Protein AF-A0A0N0MZ81-F1 (afdb_monomer_lite)

Sequence (265 aa):
AGPAAPPGPVAGPVAGVGPLCGAGSTLVRFDGPLVLPKVLRSELAAQGVHADTPRSAAGGVGGPLTLAARHDTAGGLVLGLFYDRAQLADEDAAALHSQCVRLLRALPEFRQAQASAGQLLDLLARAATPRMARPVPPAPHPALTVLRPGHPHADVICLVTAPGVPAGSYDLFVRGHRGPEEIVAVHGDGAPGVLPAVLHQASGPGRRLVLCGCGPGGRAAYELAQRTPHAPGMVSAVVMTGIGDAAASASALARGVRSVLAPPP

Radius of gyration: 25.61 Å; chains: 1; bounding box: 63×61×77 Å

Foldseek 3Di:
DDDDDDDDDDDDDDDDDDDDDDDWDADEDEDDAPDDDPVVCVVCVVVVHHDWGDDPPPPPPRTFKYWYWDAGPVRDIDIDMDGDCVWFPPVLSVLVVVLVVQLVVCVVVCVVVVHDPVVSCVVCVPGDHRDTDDPPPPDDDDQKDFPFAADVQEAEEEFEDDPPAAPCLVVLLSVPDDDRYTYMYGYPPDDPPPNLVVLQVVQDPPHAYEQEYEAVRLVVSVVVVVPRPPDPRSHQYRYYHYDDHSNVSSVSRNVSVVVRPPPDD

Structure (mmCIF, N/CA/C/O backbone):
data_AF-A0A0N0MZ81-F1
#
_entry.id   AF-A0A0N0MZ81-F1
#
loop_
_atom_site.group_PDB
_atom_site.id
_atom_site.type_symbol
_atom_site.label_atom_id
_atom_site.label_alt_id
_atom_site.label_comp_id
_atom_site.label_asym_id
_atom_site.label_entity_id
_atom_site.label_seq_id
_atom_site.pdbx_PDB_ins_code
_atom_site.Cartn_x
_atom_site.Cartn_y
_atom_site.Cartn_z
_atom_site.occupancy
_atom_site.B_iso_or_equiv
_atom_site.auth_seq_id
_atom_site.auth_comp_id
_atom_site.auth_asym_id
_atom_site.auth_atom_id
_atom_site.pdbx_PDB_model_num
ATOM 1 N N . ALA A 1 1 ? 43.006 -42.877 3.239 1.00 45.47 1 ALA A N 1
ATOM 2 C CA . ALA A 1 1 ? 42.086 -42.450 2.169 1.00 45.47 1 ALA A CA 1
ATOM 3 C C . ALA A 1 1 ? 40.661 -42.586 2.691 1.00 45.47 1 ALA A C 1
ATOM 5 O O . ALA A 1 1 ? 40.176 -43.701 2.812 1.00 45.47 1 ALA A O 1
ATOM 6 N N . GLY A 1 2 ? 40.055 -41.476 3.115 1.00 38.81 2 GLY A N 1
ATOM 7 C CA . GLY A 1 2 ? 38.654 -41.400 3.542 1.00 38.81 2 GLY A CA 1
ATOM 8 C C . GLY A 1 2 ? 37.907 -40.437 2.611 1.00 38.81 2 GLY A C 1
ATOM 9 O O . GLY A 1 2 ? 38.533 -39.476 2.157 1.00 38.81 2 GLY A O 1
ATOM 10 N N . PRO A 1 3 ? 36.638 -40.700 2.255 1.00 41.88 3 PRO A N 1
ATOM 11 C CA . PRO A 1 3 ? 35.939 -39.929 1.235 1.00 41.88 3 PRO A CA 1
ATOM 12 C C . PRO A 1 3 ? 35.527 -38.550 1.766 1.00 41.88 3 PRO A C 1
ATOM 14 O O . PRO A 1 3 ? 34.976 -38.425 2.858 1.00 41.88 3 PRO A O 1
ATOM 17 N N . ALA A 1 4 ? 35.816 -37.517 0.973 1.00 39.06 4 ALA A N 1
ATOM 18 C CA . ALA A 1 4 ? 35.437 -36.136 1.235 1.00 39.06 4 ALA A CA 1
ATOM 19 C C . ALA A 1 4 ? 33.918 -35.944 1.082 1.00 39.06 4 ALA A C 1
ATOM 21 O O . ALA A 1 4 ? 33.318 -36.396 0.106 1.00 39.06 4 ALA A O 1
ATOM 22 N N . ALA A 1 5 ? 33.315 -35.267 2.058 1.00 40.94 5 ALA A N 1
ATOM 23 C CA . ALA A 1 5 ? 31.906 -34.891 2.070 1.00 40.94 5 ALA A CA 1
ATOM 24 C C . ALA A 1 5 ? 31.588 -33.823 0.997 1.00 40.94 5 ALA A C 1
ATOM 26 O O . ALA A 1 5 ? 32.446 -32.988 0.699 1.00 40.94 5 ALA A O 1
ATOM 27 N N . PRO A 1 6 ? 30.367 -33.812 0.427 1.00 40.66 6 PRO A N 1
ATOM 28 C CA . PRO A 1 6 ? 29.963 -32.807 -0.552 1.00 40.66 6 PRO A CA 1
ATOM 29 C C . PRO A 1 6 ? 29.741 -31.426 0.100 1.00 40.66 6 PRO A C 1
ATOM 31 O O . PRO A 1 6 ? 29.304 -31.354 1.252 1.00 40.66 6 PRO A O 1
ATOM 34 N N . PRO A 1 7 ? 30.007 -30.319 -0.620 1.00 39.97 7 PRO A N 1
ATOM 35 C CA . PRO A 1 7 ? 29.792 -28.971 -0.105 1.00 39.97 7 PRO A CA 1
ATOM 36 C C . PRO A 1 7 ? 28.293 -28.671 0.052 1.00 39.97 7 PRO A C 1
ATOM 38 O O . PRO A 1 7 ? 27.492 -28.930 -0.846 1.00 39.97 7 PRO A O 1
ATOM 41 N N . GLY A 1 8 ? 27.926 -28.124 1.214 1.00 35.16 8 GLY A N 1
ATOM 42 C CA . GLY A 1 8 ? 26.569 -27.674 1.527 1.00 35.16 8 GLY A CA 1
ATOM 43 C C . GLY A 1 8 ? 26.127 -26.451 0.706 1.00 35.16 8 GLY A C 1
ATOM 44 O O . GLY A 1 8 ? 26.956 -25.783 0.083 1.00 35.16 8 GLY A O 1
ATOM 45 N N . PRO A 1 9 ? 24.817 -26.146 0.691 1.00 34.09 9 PRO A N 1
ATOM 46 C CA . PRO A 1 9 ? 24.259 -25.085 -0.135 1.00 34.09 9 PRO A CA 1
ATOM 47 C C . PRO A 1 9 ? 24.741 -23.710 0.338 1.00 34.09 9 PRO A C 1
ATOM 49 O O . PRO A 1 9 ? 24.648 -23.359 1.514 1.00 34.09 9 PRO A O 1
ATOM 52 N N . VAL A 1 10 ? 25.254 -22.932 -0.613 1.00 32.91 10 VAL A N 1
ATOM 53 C CA . VAL A 1 10 ? 25.708 -21.555 -0.417 1.00 32.91 10 VAL A CA 1
ATOM 54 C C . VAL A 1 10 ? 24.493 -20.678 -0.117 1.00 32.91 10 VAL A C 1
ATOM 56 O O . VAL A 1 10 ? 23.555 -20.609 -0.912 1.00 32.91 10 VAL A O 1
ATOM 59 N N . ALA A 1 11 ? 24.505 -20.025 1.044 1.00 31.20 11 ALA A N 1
ATOM 60 C CA . ALA A 1 11 ? 23.495 -19.055 1.442 1.00 31.20 11 ALA A CA 1
ATOM 61 C C . ALA A 1 11 ? 23.419 -17.916 0.410 1.00 31.20 11 ALA A C 1
ATOM 63 O O . ALA A 1 11 ? 24.415 -17.248 0.129 1.00 31.20 11 ALA A O 1
ATOM 64 N N . GLY A 1 12 ? 22.234 -17.717 -0.174 1.00 28.73 12 GLY A N 1
ATOM 65 C CA . GLY A 1 12 ? 21.960 -16.602 -1.078 1.00 28.73 12 GLY A CA 1
ATOM 66 C C . GLY A 1 12 ? 22.055 -15.250 -0.357 1.00 28.73 12 GLY A C 1
ATOM 67 O O . GLY A 1 12 ? 21.865 -15.188 0.861 1.00 28.73 12 GLY A O 1
ATOM 68 N N . PRO A 1 13 ? 22.354 -14.157 -1.080 1.00 29.95 13 PRO A N 1
ATOM 69 C CA . PRO A 1 13 ? 22.568 -12.858 -0.465 1.00 29.95 13 PRO A CA 1
ATOM 70 C C . PRO A 1 13 ? 21.272 -12.328 0.157 1.00 29.95 13 PRO A C 1
ATOM 72 O O . PRO A 1 13 ? 20.219 -12.266 -0.478 1.00 29.95 13 PRO A O 1
ATOM 75 N N . VAL A 1 14 ? 21.387 -11.934 1.422 1.00 28.12 14 VAL A N 1
ATOM 76 C CA . VAL A 1 14 ? 20.359 -11.256 2.209 1.00 28.12 14 VAL A CA 1
ATOM 77 C C . VAL A 1 14 ? 20.147 -9.861 1.616 1.00 28.12 14 VAL A C 1
ATOM 79 O O . VAL A 1 14 ? 21.062 -9.038 1.603 1.00 28.12 14 VAL A O 1
ATOM 82 N N . ALA A 1 15 ? 18.948 -9.598 1.098 1.00 30.53 15 ALA A N 1
ATOM 83 C CA . ALA A 1 15 ? 18.576 -8.294 0.564 1.00 30.53 15 ALA A CA 1
ATOM 84 C C . ALA A 1 15 ? 18.419 -7.280 1.710 1.00 30.53 15 ALA A C 1
ATOM 86 O O . ALA A 1 15 ? 17.426 -7.285 2.436 1.00 30.53 15 ALA A O 1
ATOM 87 N N . GLY A 1 16 ? 19.414 -6.409 1.880 1.00 23.89 16 GLY A N 1
ATOM 88 C CA . GLY A 1 16 ? 19.308 -5.231 2.735 1.00 23.89 16 GLY A CA 1
ATOM 89 C C . GLY A 1 16 ? 18.423 -4.178 2.071 1.00 23.89 16 GLY A C 1
ATOM 90 O O . GLY A 1 16 ? 18.789 -3.623 1.038 1.00 23.89 16 GLY A O 1
ATOM 91 N N . VAL A 1 17 ? 17.262 -3.897 2.661 1.00 33.47 17 VAL A N 1
ATOM 92 C CA . VAL A 1 17 ? 16.385 -2.793 2.249 1.00 33.47 17 VAL A CA 1
ATOM 93 C C . VAL A 1 17 ? 16.682 -1.596 3.148 1.00 33.47 17 VAL A C 1
ATOM 95 O O . VAL A 1 17 ? 16.276 -1.560 4.308 1.00 33.47 17 VAL A O 1
ATOM 98 N N . GLY A 1 18 ? 17.427 -0.625 2.620 1.00 26.00 18 GLY A N 1
ATOM 99 C CA . GLY A 1 18 ? 17.538 0.708 3.212 1.00 26.00 18 GLY A CA 1
ATOM 100 C C . GLY A 1 18 ? 16.292 1.550 2.898 1.00 26.00 18 GLY A C 1
ATOM 101 O O . GLY A 1 18 ? 15.629 1.304 1.887 1.00 26.00 18 GLY A O 1
ATOM 102 N N . PRO A 1 19 ? 15.938 2.535 3.741 1.00 29.22 19 PRO A N 1
ATOM 103 C CA . PRO A 1 19 ? 14.740 3.338 3.543 1.00 29.22 19 PRO A CA 1
ATOM 104 C C . PRO A 1 19 ? 14.938 4.299 2.366 1.00 29.22 19 PRO A C 1
ATOM 106 O O . PRO A 1 19 ? 15.758 5.212 2.434 1.00 29.22 19 PRO A O 1
ATOM 109 N N . LEU A 1 20 ? 14.165 4.115 1.295 1.00 34.72 20 LEU A N 1
ATOM 110 C CA . LEU A 1 20 ? 14.031 5.109 0.234 1.00 34.72 20 LEU A CA 1
ATOM 111 C C . LEU A 1 20 ? 12.761 5.922 0.488 1.00 34.72 20 LEU A C 1
ATOM 113 O O . LEU A 1 20 ? 11.649 5.395 0.501 1.00 34.72 20 LEU A O 1
ATOM 117 N N . CYS A 1 21 ? 12.963 7.214 0.744 1.00 30.77 21 CYS A N 1
ATOM 118 C CA . CYS A 1 21 ? 11.926 8.236 0.777 1.00 30.77 21 CYS A CA 1
ATOM 119 C C . CYS A 1 21 ? 11.083 8.195 -0.507 1.00 30.77 21 CYS A C 1
ATOM 121 O O . CYS A 1 21 ? 11.602 7.876 -1.573 1.00 30.77 21 CYS A O 1
ATOM 123 N N . GLY A 1 22 ? 9.792 8.525 -0.374 1.00 41.00 22 GLY A N 1
ATOM 124 C CA . GLY A 1 22 ? 8.746 8.371 -1.389 1.00 41.00 22 GLY A CA 1
ATOM 125 C C . GLY A 1 22 ? 9.201 8.590 -2.834 1.00 41.00 22 GLY A C 1
ATOM 126 O O . GLY A 1 22 ? 9.345 9.718 -3.292 1.00 41.00 22 GLY A O 1
ATOM 127 N N . ALA A 1 23 ? 9.370 7.484 -3.547 1.00 41.44 23 ALA A N 1
ATOM 128 C CA . ALA A 1 23 ? 9.557 7.414 -4.985 1.00 41.44 23 ALA A CA 1
ATOM 129 C C . ALA A 1 23 ? 8.730 6.223 -5.481 1.00 41.44 23 ALA A C 1
ATOM 131 O O . ALA A 1 23 ? 8.655 5.203 -4.791 1.00 41.44 23 ALA A O 1
ATOM 132 N N . GLY A 1 24 ? 8.059 6.382 -6.626 1.00 47.00 24 GLY A N 1
ATOM 133 C CA . GLY A 1 24 ? 7.147 5.386 -7.190 1.00 47.00 24 GLY A CA 1
ATOM 134 C C . GLY A 1 24 ? 7.733 3.977 -7.129 1.00 47.00 24 GLY A C 1
ATOM 135 O O . GLY A 1 24 ? 8.870 3.742 -7.539 1.00 47.00 24 GLY A O 1
ATOM 136 N N . SER A 1 25 ? 6.963 3.038 -6.582 1.00 47.38 25 SER A N 1
ATOM 137 C CA . SER A 1 25 ? 7.365 1.637 -6.525 1.00 47.38 25 SER A CA 1
ATOM 138 C C . SER A 1 25 ? 7.595 1.135 -7.949 1.00 47.38 25 SER A C 1
ATOM 140 O O . SER A 1 25 ? 6.649 1.016 -8.726 1.00 47.38 25 SER A O 1
ATOM 142 N N . THR A 1 26 ? 8.852 0.876 -8.303 1.00 49.53 26 THR A N 1
ATOM 143 C CA . THR A 1 26 ? 9.214 0.297 -9.599 1.00 49.53 26 THR A CA 1
ATOM 144 C C . THR A 1 26 ? 9.255 -1.216 -9.443 1.00 49.53 26 THR A C 1
ATOM 146 O O . THR A 1 26 ? 10.024 -1.731 -8.632 1.00 49.53 26 THR A O 1
ATOM 149 N N . LEU A 1 27 ? 8.423 -1.931 -10.200 1.00 51.94 27 LEU A N 1
ATOM 150 C CA . LEU A 1 27 ? 8.404 -3.390 -10.206 1.00 51.94 27 LEU A CA 1
ATOM 151 C C . LEU A 1 27 ? 9.052 -3.911 -11.491 1.00 51.94 27 LEU A C 1
ATOM 153 O O . LEU A 1 27 ? 8.641 -3.567 -12.598 1.00 51.94 27 LEU A O 1
ATOM 157 N N . VAL A 1 28 ? 10.064 -4.764 -11.332 1.00 54.84 28 VAL A N 1
ATOM 158 C CA . VAL A 1 28 ? 10.716 -5.475 -12.436 1.00 54.84 28 VAL A CA 1
ATOM 159 C C . VAL A 1 28 ? 10.246 -6.925 -12.396 1.00 54.84 28 VAL A C 1
ATOM 161 O O . VAL A 1 28 ? 10.514 -7.635 -11.427 1.00 54.84 28 VAL A O 1
ATOM 164 N N . ARG A 1 29 ? 9.518 -7.359 -13.432 1.00 54.12 29 ARG A N 1
ATOM 165 C CA . ARG A 1 29 ? 8.980 -8.723 -13.538 1.00 54.12 29 ARG A CA 1
ATOM 166 C C . ARG A 1 29 ? 9.702 -9.502 -14.629 1.00 54.12 29 ARG A C 1
ATOM 168 O O . ARG A 1 29 ? 9.779 -9.051 -15.769 1.00 54.12 29 ARG A O 1
ATOM 175 N N . PHE A 1 30 ? 10.161 -10.700 -14.286 1.00 53.91 30 PHE A N 1
ATOM 176 C CA . PHE A 1 30 ? 10.664 -11.679 -15.244 1.00 53.91 30 PHE A CA 1
ATOM 177 C C . PHE A 1 30 ? 9.558 -12.696 -15.523 1.00 53.91 30 PHE A C 1
ATOM 179 O O . PHE A 1 30 ? 9.237 -13.517 -14.667 1.00 53.91 30 PHE A O 1
ATOM 186 N N . ASP A 1 31 ? 8.945 -12.609 -16.701 1.00 53.12 31 ASP A N 1
ATOM 187 C CA . ASP A 1 31 ? 7.894 -13.541 -17.108 1.00 53.12 31 ASP A CA 1
ATOM 188 C C . ASP A 1 31 ? 8.474 -14.819 -17.718 1.00 53.12 31 ASP A C 1
ATOM 190 O O . ASP A 1 31 ? 9.320 -14.775 -18.613 1.00 53.12 31 ASP A O 1
ATOM 194 N N . GLY A 1 32 ? 7.969 -15.967 -17.259 1.00 47.31 32 GLY 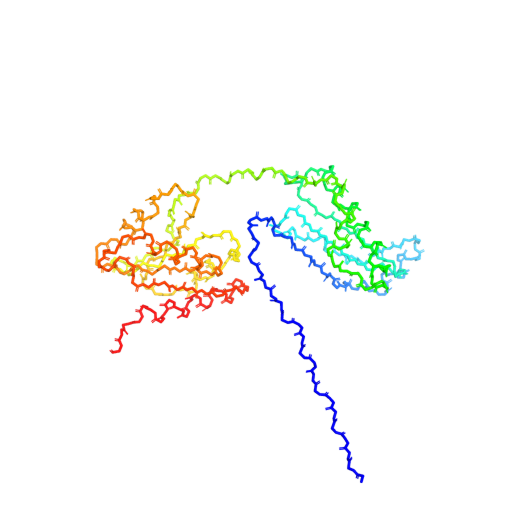A N 1
ATOM 195 C CA . GLY A 1 32 ? 8.215 -17.265 -17.885 1.00 47.31 32 GLY A CA 1
ATOM 196 C C . GLY A 1 32 ? 7.383 -17.452 -19.166 1.00 47.31 32 GLY A C 1
ATOM 197 O O . GLY A 1 32 ? 6.294 -16.885 -19.287 1.00 47.31 32 GLY A O 1
ATOM 198 N N . PRO A 1 33 ? 7.859 -18.234 -20.152 1.00 52.66 33 PRO A N 1
ATOM 199 C CA . PRO A 1 33 ? 7.156 -18.413 -21.420 1.00 52.66 33 PRO A CA 1
ATOM 200 C C . PRO A 1 33 ? 5.897 -19.291 -21.277 1.00 52.66 33 PRO A C 1
ATOM 202 O O . PRO A 1 33 ? 5.974 -20.425 -20.812 1.00 52.66 33 PRO A O 1
ATOM 205 N N . LEU A 1 34 ? 4.749 -18.816 -21.774 1.00 55.31 34 LEU A N 1
ATOM 206 C CA . LEU A 1 34 ? 3.535 -19.624 -21.980 1.00 55.31 34 LEU A CA 1
ATOM 207 C C . LEU A 1 34 ? 3.633 -20.414 -23.291 1.00 55.31 34 LEU A C 1
ATOM 209 O O . LEU A 1 34 ? 3.084 -20.001 -24.299 1.00 55.31 34 LEU A O 1
ATOM 213 N N . VAL A 1 35 ? 4.380 -21.515 -23.322 1.00 59.06 35 VAL A N 1
ATOM 214 C CA . VAL A 1 35 ? 4.757 -22.204 -24.573 1.00 59.06 35 VAL A CA 1
ATOM 215 C C . VAL A 1 35 ? 3.555 -22.512 -25.487 1.00 59.06 35 VAL A C 1
ATOM 217 O O . VAL A 1 35 ? 2.703 -23.333 -25.157 1.00 59.06 35 VAL A O 1
ATOM 220 N N . LEU A 1 36 ? 3.532 -21.901 -26.681 1.00 63.81 36 LEU A N 1
ATOM 221 C CA . LEU A 1 36 ? 2.555 -22.219 -27.727 1.00 63.81 36 LEU A CA 1
ATOM 222 C C . LEU A 1 36 ? 2.738 -23.683 -28.195 1.00 63.81 36 LEU A C 1
ATOM 224 O O . LEU A 1 36 ? 3.888 -24.064 -28.479 1.00 63.81 36 LEU A O 1
ATOM 228 N N . PRO A 1 37 ? 1.663 -24.493 -28.314 1.00 76.69 37 PRO A N 1
ATOM 229 C CA . PRO A 1 37 ? 1.748 -25.873 -28.793 1.00 76.69 37 PRO A CA 1
ATOM 230 C C . PRO A 1 37 ? 2.455 -25.979 -30.152 1.00 76.69 37 PRO A C 1
ATOM 232 O O . PRO A 1 37 ? 2.246 -25.153 -31.041 1.00 76.69 37 PRO A O 1
ATOM 235 N N . LYS A 1 38 ? 3.293 -27.011 -30.331 1.00 74.12 38 LYS A N 1
ATOM 236 C CA . LYS A 1 38 ? 4.128 -27.188 -31.539 1.00 74.12 38 LYS A CA 1
ATOM 237 C C . LYS A 1 38 ? 3.316 -27.212 -32.839 1.00 74.12 38 LYS A C 1
ATOM 239 O O . LYS A 1 38 ? 3.772 -26.639 -33.819 1.00 74.12 38 LYS A O 1
ATOM 244 N N . VAL A 1 39 ? 2.127 -27.814 -32.806 1.00 78.06 39 VAL A N 1
ATOM 245 C CA . VAL A 1 39 ? 1.218 -27.952 -33.958 1.00 78.06 39 VAL A CA 1
ATOM 246 C C . VAL A 1 39 ? 0.772 -26.583 -34.490 1.00 78.06 39 VAL A C 1
ATOM 248 O O . VAL A 1 39 ? 0.958 -26.286 -35.666 1.00 78.06 39 VAL A O 1
ATOM 251 N N . LEU A 1 40 ? 0.321 -25.695 -33.600 1.00 73.44 40 LEU A N 1
ATOM 252 C CA . LEU A 1 40 ? -0.052 -24.317 -33.943 1.00 73.44 40 LEU A CA 1
ATOM 253 C C . LEU A 1 40 ? 1.134 -23.513 -34.498 1.00 73.44 40 LEU A C 1
ATOM 255 O O . LEU A 1 40 ? 0.981 -22.724 -35.427 1.00 73.44 40 LEU A O 1
ATOM 259 N N . ARG A 1 41 ? 2.342 -23.726 -33.957 1.00 72.56 41 ARG A N 1
ATOM 260 C CA . ARG A 1 41 ? 3.558 -23.059 -34.449 1.00 72.56 41 ARG A CA 1
ATOM 261 C C . ARG A 1 41 ? 3.930 -23.517 -35.868 1.00 72.56 41 ARG A C 1
ATOM 263 O O . ARG A 1 41 ? 4.347 -22.685 -36.668 1.00 72.56 41 ARG A O 1
ATOM 270 N N . SER A 1 42 ? 3.777 -24.805 -36.187 1.00 75.75 42 SER A N 1
ATOM 271 C CA . SER A 1 42 ? 4.021 -25.322 -37.543 1.00 75.75 42 SER A CA 1
ATOM 272 C C . SER A 1 42 ? 2.989 -24.843 -38.564 1.00 75.75 42 SER A C 1
ATOM 274 O O . SER A 1 42 ? 3.366 -24.528 -39.688 1.00 75.75 42 SER A O 1
ATOM 276 N N . GLU A 1 43 ? 1.716 -24.737 -38.182 1.00 79.88 43 GLU A N 1
ATOM 277 C CA . GLU A 1 43 ? 0.656 -24.242 -39.071 1.00 79.88 43 GLU A CA 1
ATOM 278 C C . GLU A 1 43 ? 0.850 -22.763 -39.422 1.00 79.88 43 GLU A C 1
ATOM 280 O O . GLU A 1 43 ? 0.756 -22.387 -40.589 1.00 79.88 43 GLU A O 1
ATOM 285 N N . LEU A 1 44 ? 1.204 -21.929 -38.439 1.00 77.50 44 LEU A N 1
ATOM 286 C CA . LEU A 1 44 ? 1.505 -20.513 -38.669 1.00 77.50 44 LEU A CA 1
ATOM 287 C C . LEU A 1 44 ? 2.752 -20.331 -39.546 1.00 77.50 44 LEU A C 1
ATOM 289 O O . LEU A 1 44 ? 2.730 -19.542 -40.490 1.00 77.50 44 LEU A O 1
ATOM 293 N N . ALA A 1 45 ? 3.805 -21.120 -39.310 1.00 78.69 45 ALA A N 1
ATOM 294 C CA . ALA A 1 45 ? 5.010 -21.095 -40.138 1.00 78.69 45 ALA A CA 1
ATOM 295 C C . ALA A 1 45 ? 4.736 -21.518 -41.594 1.00 78.69 45 ALA A C 1
ATOM 297 O O . ALA A 1 45 ? 5.299 -20.927 -42.513 1.00 78.69 45 ALA A O 1
ATOM 298 N N . ALA A 1 46 ? 3.839 -22.485 -41.819 1.00 82.75 46 ALA A N 1
ATOM 299 C CA . ALA A 1 46 ? 3.422 -22.896 -43.162 1.00 82.75 46 ALA A CA 1
ATOM 300 C C . ALA A 1 46 ? 2.688 -21.780 -43.929 1.00 82.75 46 ALA A C 1
ATOM 302 O O . ALA A 1 46 ? 2.681 -21.779 -45.156 1.00 82.75 46 ALA A O 1
ATOM 303 N N . GLN A 1 47 ? 2.114 -20.811 -43.212 1.00 81.50 47 GLN A N 1
ATOM 304 C CA . GLN A 1 47 ? 1.492 -19.608 -43.772 1.00 81.50 47 GLN A CA 1
ATOM 305 C C . GLN A 1 47 ? 2.460 -18.411 -43.851 1.00 81.50 47 GLN A C 1
ATOM 307 O O . GLN A 1 47 ? 2.038 -17.293 -44.131 1.00 81.50 47 GLN A O 1
ATOM 312 N N . GLY A 1 48 ? 3.754 -18.611 -43.566 1.00 70.50 48 GLY A N 1
ATOM 313 C CA . GLY A 1 48 ? 4.743 -17.530 -43.498 1.00 70.50 48 GLY A CA 1
ATOM 314 C C . GLY A 1 48 ? 4.552 -16.587 -42.303 1.00 70.50 48 GLY A C 1
ATOM 315 O O . GLY A 1 48 ? 5.154 -15.515 -42.257 1.00 70.50 48 GLY A O 1
ATOM 316 N N . VAL A 1 49 ? 3.722 -16.965 -41.327 1.00 71.50 49 VAL A N 1
ATOM 317 C CA . VAL A 1 49 ? 3.423 -16.163 -40.141 1.00 71.50 49 VAL A CA 1
ATOM 318 C C . VAL A 1 49 ? 4.273 -16.655 -38.975 1.00 71.50 49 VAL A C 1
ATOM 320 O O . VAL A 1 49 ? 4.070 -17.737 -38.428 1.00 71.50 49 VAL A O 1
ATOM 323 N N . HIS A 1 50 ? 5.216 -15.827 -38.536 1.00 65.19 50 HIS A N 1
ATOM 324 C CA . HIS A 1 50 ? 5.962 -16.073 -37.307 1.00 65.19 50 HIS A CA 1
ATOM 325 C C . HIS A 1 50 ? 5.252 -15.406 -36.129 1.00 65.19 50 HIS A C 1
ATOM 327 O O . HIS A 1 50 ? 5.426 -14.217 -35.874 1.00 65.19 50 HIS A O 1
ATOM 333 N N . ALA A 1 51 ? 4.438 -16.179 -35.409 1.00 60.50 51 ALA A N 1
ATOM 334 C CA . ALA A 1 51 ? 3.835 -15.720 -34.165 1.00 60.50 51 ALA A CA 1
ATOM 335 C C . ALA A 1 51 ? 4.748 -16.045 -32.983 1.00 60.50 51 ALA A C 1
ATOM 337 O O . ALA A 1 51 ? 5.053 -17.208 -32.692 1.00 60.50 51 ALA A O 1
ATOM 338 N N . ASP A 1 52 ? 5.164 -14.995 -32.287 1.00 58.22 52 ASP A N 1
ATOM 339 C CA . ASP A 1 52 ? 5.831 -15.123 -31.005 1.00 58.22 52 ASP A CA 1
ATOM 340 C C . ASP A 1 52 ? 4.823 -15.643 -29.961 1.00 58.22 52 ASP A C 1
ATOM 342 O O . ASP A 1 52 ? 3.612 -15.452 -30.086 1.00 58.22 52 ASP A O 1
ATOM 346 N N . THR A 1 53 ? 5.309 -16.343 -28.939 1.00 59.22 53 THR A N 1
ATOM 347 C CA . THR A 1 53 ? 4.454 -16.956 -27.912 1.00 59.22 53 THR A CA 1
ATOM 348 C C . THR A 1 53 ? 3.463 -15.930 -27.315 1.00 59.22 53 THR A C 1
ATOM 350 O O . THR A 1 53 ? 3.927 -14.867 -26.890 1.00 59.22 53 THR A O 1
ATOM 353 N N . PRO A 1 54 ? 2.139 -16.206 -27.250 1.00 53.16 54 PRO A N 1
ATOM 354 C CA . PRO A 1 54 ? 1.152 -15.284 -26.696 1.00 53.16 54 PRO A CA 1
ATOM 355 C C . PRO A 1 54 ? 1.432 -15.047 -25.215 1.00 53.16 54 PRO A C 1
ATOM 357 O O . PRO A 1 54 ? 1.781 -15.962 -24.468 1.00 53.16 54 PRO A O 1
ATOM 360 N N . ARG A 1 55 ? 1.324 -13.788 -24.795 1.00 54.41 55 ARG A N 1
ATOM 361 C CA . ARG A 1 55 ? 1.698 -13.349 -23.449 1.00 54.41 55 ARG A CA 1
ATOM 362 C C . ARG A 1 55 ? 0.630 -12.414 -22.909 1.00 54.41 55 ARG A C 1
ATOM 364 O O . ARG A 1 55 ? 0.092 -11.599 -23.658 1.00 54.41 55 ARG A O 1
ATOM 371 N N . SER A 1 56 ? 0.374 -12.490 -21.604 1.00 51.25 56 SER A N 1
ATOM 372 C CA . SER A 1 56 ? -0.340 -11.414 -20.922 1.00 51.25 56 SER A CA 1
ATOM 373 C C . SER A 1 56 ? 0.455 -10.129 -21.121 1.00 51.25 56 SER A C 1
ATOM 375 O O . SER A 1 56 ? 1.611 -10.055 -20.698 1.00 51.25 56 SER A O 1
ATOM 377 N N . ALA A 1 57 ? -0.158 -9.113 -21.736 1.00 53.09 57 ALA A N 1
ATOM 378 C CA . ALA A 1 57 ? 0.260 -7.740 -21.488 1.00 53.09 57 ALA A CA 1
ATOM 379 C C . ALA A 1 57 ? 0.303 -7.600 -19.968 1.00 53.09 57 ALA A C 1
ATOM 381 O O . ALA A 1 57 ? -0.660 -8.012 -19.318 1.00 53.09 57 ALA A O 1
ATOM 382 N N . ALA A 1 58 ? 1.436 -7.178 -19.404 1.00 50.31 58 ALA A N 1
ATOM 383 C CA . ALA A 1 58 ? 1.585 -7.035 -17.963 1.00 50.31 58 ALA A CA 1
ATOM 384 C C . ALA A 1 58 ? 0.355 -6.282 -17.437 1.00 50.31 58 ALA A C 1
ATOM 386 O O . ALA A 1 58 ? 0.185 -5.098 -17.719 1.00 50.31 58 ALA A O 1
ATOM 387 N N . GLY A 1 59 ? -0.562 -7.008 -16.789 1.00 46.06 59 GLY A N 1
ATOM 388 C CA . GLY A 1 59 ? -1.772 -6.417 -16.240 1.00 46.06 59 GLY A CA 1
ATOM 389 C C . GLY A 1 59 ? -1.307 -5.369 -15.249 1.00 46.06 59 GLY A C 1
ATOM 390 O O . GLY A 1 59 ? -0.495 -5.712 -14.392 1.00 46.06 59 GLY A O 1
ATOM 391 N N . GLY A 1 60 ? -1.737 -4.120 -15.457 1.00 52.22 60 GLY A N 1
ATOM 392 C CA . GLY A 1 60 ? -1.197 -2.914 -14.828 1.00 52.22 60 GLY A CA 1
ATOM 393 C C . GLY A 1 60 ? -0.705 -3.165 -13.411 1.00 52.22 60 GLY A C 1
ATOM 394 O O . GLY A 1 60 ? -1.496 -3.308 -12.480 1.00 52.22 60 GLY A O 1
ATOM 395 N N . VAL A 1 61 ? 0.615 -3.270 -13.256 1.00 46.56 61 VAL A N 1
ATOM 396 C CA . VAL A 1 61 ? 1.217 -3.615 -11.973 1.00 46.56 61 VAL A CA 1
ATOM 397 C C . VAL A 1 61 ? 1.364 -2.341 -11.158 1.00 46.56 61 VAL A C 1
ATOM 399 O O . VAL A 1 61 ? 2.471 -1.848 -11.025 1.00 46.56 61 VAL A O 1
ATOM 402 N N . GLY A 1 62 ? 0.243 -1.788 -10.679 1.00 53.53 62 GLY A N 1
ATOM 403 C CA . GLY A 1 62 ? 0.104 -0.797 -9.592 1.00 53.53 62 GLY A CA 1
ATOM 404 C C . GLY A 1 62 ? 0.976 0.471 -9.591 1.00 53.53 62 GLY A C 1
ATOM 405 O O . GLY A 1 62 ? 0.843 1.280 -8.679 1.00 53.53 62 GLY A O 1
ATOM 406 N N . GLY A 1 63 ? 1.865 0.652 -10.561 1.00 59.72 63 GLY A N 1
ATOM 407 C CA . GLY A 1 63 ? 2.902 1.666 -10.604 1.00 59.72 63 GLY A CA 1
ATOM 408 C C . GLY A 1 63 ? 3.011 2.287 -11.996 1.00 59.72 63 GLY A C 1
ATOM 409 O O . GLY A 1 63 ? 2.512 1.730 -12.975 1.00 59.72 63 GLY A O 1
ATOM 410 N N . PRO A 1 64 ? 3.663 3.453 -12.092 1.00 64.44 64 PRO A N 1
ATOM 411 C CA . PRO A 1 64 ? 3.619 4.303 -13.281 1.00 64.44 64 PRO A CA 1
ATOM 412 C C . PRO A 1 64 ? 4.347 3.719 -14.492 1.00 64.44 64 PRO A C 1
ATOM 414 O O . PRO A 1 64 ? 4.105 4.143 -15.621 1.00 64.44 64 PRO A O 1
ATOM 417 N N . LEU A 1 65 ? 5.246 2.758 -14.261 1.00 72.62 65 LEU A N 1
ATOM 418 C CA . LEU A 1 65 ? 6.073 2.140 -15.284 1.00 72.62 65 LEU A CA 1
ATOM 419 C C . LEU A 1 65 ? 6.393 0.688 -14.923 1.00 72.62 65 LEU A C 1
ATOM 421 O O . LEU A 1 65 ? 6.694 0.361 -13.777 1.00 72.62 65 LEU A O 1
ATOM 425 N N . THR A 1 66 ? 6.359 -0.181 -15.927 1.00 73.75 66 THR A N 1
ATOM 426 C CA . THR A 1 66 ? 6.760 -1.587 -15.864 1.00 73.75 66 THR A CA 1
ATOM 427 C C . THR A 1 66 ? 7.753 -1.873 -16.986 1.00 73.75 66 THR A C 1
ATOM 429 O O . THR A 1 66 ? 7.451 -1.670 -18.163 1.00 73.75 66 THR A O 1
ATOM 432 N N . LEU A 1 67 ? 8.932 -2.378 -16.620 1.00 73.88 67 LEU A N 1
ATOM 433 C CA . LEU A 1 67 ? 9.941 -2.876 -17.555 1.00 73.88 67 LEU A CA 1
ATOM 434 C C . LEU A 1 67 ? 9.879 -4.402 -17.614 1.00 73.88 67 LEU A C 1
ATOM 436 O O . LEU A 1 67 ? 9.986 -5.077 -16.590 1.00 73.88 67 LEU A O 1
ATOM 440 N N . ALA A 1 68 ? 9.739 -4.932 -18.824 1.00 73.88 68 ALA A N 1
ATOM 441 C CA . ALA A 1 68 ? 9.773 -6.357 -19.110 1.00 73.88 68 ALA A CA 1
ATOM 442 C C . ALA A 1 68 ? 10.973 -6.662 -20.011 1.00 73.88 68 ALA A C 1
ATOM 444 O O . ALA A 1 68 ? 11.060 -6.162 -21.130 1.00 73.88 68 ALA A O 1
ATOM 445 N N . ALA A 1 69 ? 11.887 -7.501 -19.534 1.00 73.62 69 ALA A N 1
ATOM 446 C CA . ALA A 1 69 ? 13.023 -7.992 -20.306 1.00 73.62 69 ALA A CA 1
ATOM 447 C C . ALA A 1 69 ? 12.807 -9.472 -20.639 1.00 73.62 69 ALA A C 1
ATOM 449 O O . ALA A 1 69 ? 12.425 -10.254 -19.767 1.00 73.62 69 ALA A O 1
ATOM 450 N N . ARG A 1 70 ? 13.041 -9.869 -21.891 1.00 71.38 70 ARG A N 1
ATOM 451 C CA . ARG A 1 70 ? 12.883 -11.261 -22.338 1.00 71.38 70 ARG A CA 1
ATOM 452 C C . ARG A 1 70 ? 13.851 -11.606 -23.453 1.00 71.38 70 ARG A C 1
ATOM 454 O O . ARG A 1 70 ? 14.258 -10.718 -24.184 1.00 71.38 70 ARG A O 1
ATOM 461 N N . HIS A 1 71 ? 14.134 -12.888 -23.639 1.00 73.31 71 HIS A N 1
ATOM 462 C CA . HIS A 1 71 ? 14.794 -13.353 -24.856 1.00 73.31 71 HIS A CA 1
ATOM 463 C C . HIS A 1 71 ? 13.744 -13.722 -25.912 1.00 73.31 71 HIS A C 1
ATOM 465 O O . HIS A 1 71 ? 12.706 -14.307 -25.581 1.00 73.31 71 HIS A O 1
ATOM 471 N N . ASP A 1 72 ? 13.979 -13.340 -27.162 1.00 76.25 72 ASP A N 1
ATOM 472 C CA . ASP A 1 72 ? 13.207 -13.809 -28.308 1.00 76.25 72 ASP A CA 1
ATOM 473 C C . ASP A 1 72 ? 13.633 -15.227 -28.729 1.00 76.25 72 ASP A C 1
ATOM 475 O O . ASP A 1 72 ? 14.526 -15.846 -28.146 1.00 76.25 72 ASP A O 1
ATOM 479 N N . THR A 1 73 ? 12.961 -15.765 -29.747 1.00 70.50 73 THR A N 1
ATOM 480 C CA . THR A 1 73 ? 13.263 -17.105 -30.279 1.00 70.50 73 THR A CA 1
ATOM 481 C C . THR A 1 73 ? 14.642 -17.229 -30.939 1.00 70.50 73 THR A C 1
ATOM 483 O O . THR A 1 73 ? 15.123 -18.349 -31.090 1.00 70.50 73 THR A O 1
ATOM 486 N N . ALA A 1 74 ? 15.292 -16.114 -31.285 1.00 77.25 74 ALA A N 1
ATOM 487 C CA . ALA A 1 74 ? 16.657 -16.066 -31.806 1.00 77.25 74 ALA A CA 1
ATOM 488 C C . ALA A 1 74 ? 17.710 -15.864 -30.695 1.00 77.25 74 ALA A C 1
ATOM 490 O O . ALA A 1 74 ? 18.905 -15.816 -30.981 1.00 77.25 74 ALA A O 1
ATOM 491 N N . GLY A 1 75 ? 17.288 -15.761 -29.429 1.00 72.88 75 GLY A N 1
ATOM 492 C CA . GLY A 1 75 ? 18.169 -15.517 -28.287 1.00 72.88 75 GLY A CA 1
ATOM 493 C C . GLY A 1 75 ? 18.539 -14.045 -28.080 1.00 72.88 75 GLY A C 1
ATOM 494 O O . GLY A 1 75 ? 19.375 -13.749 -27.228 1.00 72.88 75 GLY A O 1
ATOM 495 N N . GLY A 1 76 ? 17.926 -13.114 -28.813 1.00 78.12 76 GLY A N 1
ATOM 496 C CA . GLY A 1 76 ? 18.091 -11.675 -28.617 1.00 78.12 76 GLY A CA 1
ATOM 497 C C . GLY A 1 76 ? 17.301 -11.170 -27.410 1.00 78.12 76 GLY A C 1
ATOM 498 O O . GLY A 1 76 ? 16.177 -11.606 -27.173 1.00 78.12 76 GLY A O 1
ATOM 499 N N . LEU A 1 77 ? 17.862 -10.237 -26.632 1.00 76.25 77 LEU A N 1
ATOM 500 C CA . LEU A 1 77 ? 17.145 -9.601 -25.522 1.00 76.25 77 LEU A CA 1
ATOM 501 C C . LEU A 1 77 ? 16.200 -8.508 -26.052 1.00 76.25 77 LEU A C 1
ATOM 503 O O . LEU A 1 77 ? 16.640 -7.474 -26.550 1.00 76.25 77 LEU A O 1
ATOM 507 N N . VAL A 1 78 ? 14.898 -8.713 -25.883 1.00 78.44 78 VAL A N 1
ATOM 508 C CA . VAL A 1 78 ? 13.832 -7.747 -26.149 1.00 78.44 78 VAL A CA 1
ATOM 509 C C . VAL A 1 78 ? 13.404 -7.085 -24.841 1.00 78.44 78 VAL A C 1
ATOM 511 O O . VAL A 1 78 ? 13.064 -7.759 -23.866 1.00 78.44 78 VAL A O 1
ATOM 514 N N . LEU A 1 79 ? 13.374 -5.754 -24.844 1.00 75.00 79 LEU A N 1
ATOM 515 C CA . LEU A 1 79 ? 12.884 -4.929 -23.742 1.00 75.00 79 LEU A CA 1
ATOM 516 C C . LEU A 1 79 ? 11.563 -4.276 -24.140 1.00 75.00 79 LEU A C 1
ATOM 518 O O . LEU A 1 79 ? 11.462 -3.652 -25.192 1.00 75.00 79 LEU A O 1
ATOM 522 N N . GLY A 1 80 ? 10.552 -4.437 -23.294 1.00 77.69 80 GLY A N 1
ATOM 523 C CA . GLY A 1 80 ? 9.280 -3.736 -23.382 1.00 77.69 80 GLY A CA 1
ATOM 524 C C . GLY A 1 80 ? 9.117 -2.812 -22.185 1.00 77.69 80 GLY A C 1
ATOM 525 O O . GLY A 1 80 ? 9.375 -3.214 -21.051 1.00 77.69 80 GLY A O 1
ATOM 526 N N . LEU A 1 81 ? 8.674 -1.588 -22.441 1.00 78.69 81 LEU A N 1
ATOM 527 C CA . LEU A 1 81 ? 8.351 -0.606 -21.417 1.00 78.69 81 LEU A CA 1
ATOM 528 C C . LEU A 1 81 ? 6.863 -0.275 -21.531 1.00 78.69 81 LEU A C 1
ATOM 530 O O . LEU A 1 81 ? 6.392 0.157 -22.580 1.00 78.69 81 LEU A O 1
ATOM 534 N N . PHE A 1 82 ? 6.128 -0.525 -20.454 1.00 79.19 82 PHE A N 1
ATOM 535 C CA . PHE A 1 82 ? 4.706 -0.230 -20.327 1.00 79.19 82 PHE A CA 1
ATOM 536 C C . PHE A 1 82 ? 4.559 0.870 -19.287 1.00 79.19 82 PHE A C 1
ATOM 538 O O . PHE A 1 82 ? 5.174 0.786 -18.227 1.00 79.19 82 PHE A O 1
ATOM 545 N N . TYR A 1 83 ? 3.774 1.898 -19.573 1.00 76.38 83 TYR A N 1
ATOM 546 C CA . TYR A 1 83 ? 3.609 3.029 -18.668 1.00 76.38 83 TYR A CA 1
ATOM 547 C C . TYR A 1 83 ? 2.184 3.559 -18.713 1.00 76.38 83 TYR A C 1
ATOM 549 O O . TYR A 1 83 ? 1.467 3.379 -19.700 1.00 76.38 83 TYR A O 1
ATOM 557 N N . ASP A 1 84 ? 1.788 4.201 -17.621 1.00 76.25 84 ASP A N 1
ATOM 558 C CA . ASP A 1 84 ? 0.529 4.924 -17.533 1.00 76.25 84 ASP A CA 1
ATOM 559 C C . ASP A 1 84 ? 0.731 6.357 -18.039 1.00 76.25 84 ASP A C 1
ATOM 561 O O . ASP A 1 84 ? 1.431 7.154 -17.412 1.00 76.25 84 ASP A O 1
ATOM 565 N N . ARG A 1 85 ? 0.095 6.694 -19.166 1.00 74.88 85 ARG A N 1
ATOM 566 C CA . ARG A 1 85 ? 0.142 8.037 -19.766 1.00 74.88 85 ARG A CA 1
ATOM 567 C C . ARG A 1 85 ? -0.425 9.133 -18.864 1.00 74.88 85 ARG A C 1
ATOM 569 O O . ARG A 1 85 ? -0.084 10.296 -19.048 1.00 74.88 85 ARG A O 1
ATOM 576 N N . ALA A 1 86 ? -1.267 8.787 -17.888 1.00 73.38 86 ALA A N 1
ATOM 577 C CA . ALA A 1 86 ? -1.741 9.742 -16.889 1.00 73.38 86 ALA A CA 1
ATOM 578 C C . ALA A 1 86 ? -0.650 10.112 -15.868 1.00 73.38 86 ALA A C 1
ATOM 580 O O . ALA A 1 86 ? -0.745 11.149 -15.212 1.00 73.38 86 ALA A O 1
ATOM 581 N N . GLN A 1 87 ? 0.382 9.275 -15.729 1.00 73.19 87 GLN A N 1
ATOM 582 C CA . GLN A 1 87 ? 1.445 9.425 -14.737 1.00 73.19 87 GLN A CA 1
ATOM 583 C C . GLN A 1 87 ? 2.815 9.727 -15.355 1.00 73.19 87 GLN A C 1
ATOM 585 O O . GLN A 1 87 ? 3.688 10.253 -14.667 1.00 73.19 87 GLN A O 1
ATOM 590 N N . LEU A 1 88 ? 3.032 9.419 -16.633 1.00 77.62 88 LEU A N 1
ATOM 591 C CA . LEU A 1 88 ? 4.305 9.619 -17.317 1.00 77.62 88 LEU A CA 1
ATOM 592 C C . LEU A 1 88 ? 4.061 10.051 -18.765 1.00 77.62 88 LEU A C 1
ATOM 594 O O . LEU A 1 88 ? 3.381 9.350 -19.514 1.00 77.62 88 LEU A O 1
ATOM 598 N N . ALA A 1 89 ? 4.621 11.197 -19.156 1.00 81.81 89 ALA A N 1
ATOM 599 C CA . ALA A 1 89 ? 4.525 11.676 -20.530 1.00 81.81 89 ALA A CA 1
ATOM 600 C C . ALA A 1 89 ? 5.320 10.769 -21.482 1.00 81.81 89 ALA A C 1
ATOM 602 O O . ALA A 1 89 ? 6.355 10.215 -21.108 1.00 81.81 89 ALA A O 1
ATOM 603 N N . ASP A 1 90 ? 4.866 10.655 -22.732 1.00 81.50 90 ASP A N 1
ATOM 604 C CA . ASP A 1 90 ? 5.505 9.815 -23.753 1.00 81.50 90 ASP A CA 1
ATOM 605 C C . ASP A 1 90 ? 6.997 10.167 -23.955 1.00 81.50 90 ASP A C 1
ATOM 607 O O . ASP A 1 90 ? 7.826 9.275 -24.139 1.00 81.50 90 ASP A O 1
ATOM 611 N N . GLU A 1 91 ? 7.356 11.452 -23.865 1.00 84.06 91 GLU A N 1
ATOM 612 C CA . GLU A 1 91 ? 8.742 11.935 -23.970 1.00 84.06 91 GLU A CA 1
ATOM 613 C C . GLU A 1 91 ? 9.620 11.440 -22.810 1.00 84.06 91 GLU A C 1
ATOM 615 O O . GLU A 1 91 ? 10.728 10.943 -23.027 1.00 84.06 91 GLU A O 1
ATOM 620 N N . ASP A 1 92 ? 9.105 11.502 -21.580 1.00 84.12 92 ASP A N 1
ATOM 621 C CA . ASP A 1 92 ? 9.793 11.018 -20.382 1.00 84.12 92 ASP A CA 1
ATOM 622 C C . ASP A 1 92 ? 9.899 9.485 -20.376 1.00 84.12 92 ASP A C 1
ATOM 624 O O . ASP A 1 92 ? 10.936 8.923 -20.010 1.00 84.12 92 ASP A O 1
ATOM 628 N N . ALA A 1 93 ? 8.861 8.788 -20.847 1.00 82.38 93 ALA A N 1
ATOM 629 C CA . ALA A 1 93 ? 8.879 7.339 -21.028 1.00 82.38 93 ALA A CA 1
ATOM 630 C C . ALA A 1 93 ? 9.926 6.905 -22.067 1.00 82.38 93 ALA A C 1
ATOM 632 O O . ALA A 1 93 ? 10.675 5.950 -21.836 1.00 82.38 93 ALA A O 1
ATOM 633 N N . ALA A 1 94 ? 10.029 7.627 -23.187 1.00 83.50 94 ALA A N 1
ATOM 634 C CA . ALA A 1 94 ? 11.049 7.390 -24.204 1.00 83.50 94 ALA A CA 1
ATOM 635 C C . ALA A 1 94 ? 12.464 7.666 -23.668 1.00 83.50 94 ALA A C 1
ATOM 637 O O . ALA A 1 94 ? 13.383 6.874 -23.909 1.00 83.50 94 ALA A O 1
ATOM 638 N N . ALA A 1 95 ? 12.638 8.739 -22.889 1.00 85.31 95 ALA A N 1
ATOM 639 C CA . ALA A 1 95 ? 13.899 9.052 -22.227 1.00 85.31 95 ALA A CA 1
ATOM 640 C C . ALA A 1 95 ? 14.318 7.930 -21.262 1.00 85.31 95 ALA A C 1
ATOM 642 O O . ALA A 1 95 ? 15.438 7.427 -21.383 1.00 85.31 95 ALA A O 1
ATOM 643 N N . LEU A 1 96 ? 13.421 7.455 -20.387 1.00 83.94 96 LEU A N 1
ATOM 644 C CA . LEU A 1 96 ? 13.687 6.317 -19.492 1.00 83.94 96 LEU A CA 1
ATOM 645 C C . LEU A 1 96 ? 14.070 5.060 -20.269 1.00 83.94 96 LEU A C 1
ATOM 647 O O . LEU A 1 96 ? 15.071 4.417 -19.954 1.00 83.94 96 LEU A O 1
ATOM 651 N N . HIS A 1 97 ? 13.319 4.735 -21.322 1.00 83.56 97 HIS A N 1
ATOM 652 C CA . HIS A 1 97 ? 13.615 3.573 -22.151 1.00 83.56 97 HIS A CA 1
ATOM 653 C C . HIS A 1 97 ? 15.025 3.655 -22.759 1.00 83.56 97 HIS A C 1
ATOM 655 O O . HIS A 1 97 ? 15.798 2.699 -22.673 1.00 83.56 97 HIS A O 1
ATOM 661 N N . SER A 1 98 ? 15.397 4.817 -23.307 1.00 85.75 98 SER A N 1
ATOM 662 C CA . SER A 1 98 ? 16.726 5.042 -23.885 1.00 85.75 98 SER A CA 1
ATOM 663 C C . SER A 1 98 ? 17.855 4.896 -22.856 1.00 85.75 98 SER A C 1
ATOM 665 O O . SER A 1 98 ? 18.892 4.295 -23.150 1.00 85.75 98 SER A O 1
ATOM 667 N N . GLN A 1 99 ? 17.640 5.378 -21.627 1.00 86.38 99 GLN A N 1
ATOM 668 C CA . GLN A 1 99 ? 18.598 5.278 -20.527 1.00 86.38 99 GLN A CA 1
ATOM 669 C C . GLN A 1 99 ? 18.784 3.822 -20.091 1.00 86.38 99 GLN A C 1
ATOM 671 O O . GLN A 1 99 ? 19.920 3.368 -19.950 1.00 86.38 99 GLN A O 1
ATOM 676 N N . CYS A 1 100 ? 17.694 3.059 -19.967 1.00 82.44 100 CYS A N 1
ATOM 677 C CA . CYS A 1 100 ? 17.750 1.631 -19.661 1.00 82.44 100 CYS A CA 1
ATOM 678 C C . CYS A 1 100 ? 18.509 0.846 -20.736 1.00 82.44 100 CYS A C 1
ATOM 680 O O . CYS A 1 100 ? 19.390 0.055 -20.407 1.00 82.44 100 CYS A O 1
ATOM 682 N N . VAL A 1 101 ? 18.231 1.095 -22.019 1.00 84.25 101 VAL A N 1
ATOM 683 C CA . VAL A 1 101 ? 18.960 0.453 -23.125 1.00 84.25 101 VAL A CA 1
ATOM 684 C C . VAL A 1 101 ? 20.449 0.802 -23.076 1.00 84.25 101 VAL A C 1
ATOM 686 O O . VAL A 1 101 ? 21.290 -0.076 -23.265 1.00 84.25 101 VAL A O 1
ATOM 689 N N . ARG A 1 102 ? 20.796 2.060 -22.784 1.00 85.25 102 ARG A N 1
ATOM 690 C CA . ARG A 1 102 ? 22.192 2.501 -22.670 1.00 85.25 102 ARG A CA 1
ATOM 691 C C . ARG A 1 102 ? 22.927 1.798 -21.528 1.00 85.25 102 ARG A C 1
ATOM 693 O O . ARG A 1 102 ? 24.038 1.323 -21.740 1.00 85.25 102 ARG A O 1
ATOM 700 N N . LEU A 1 103 ? 22.300 1.682 -20.357 1.00 84.44 103 LEU A N 1
ATOM 701 C CA . LEU A 1 103 ? 22.861 0.942 -19.224 1.00 84.44 103 LEU A CA 1
ATOM 702 C C . LEU A 1 103 ? 23.043 -0.544 -19.550 1.00 84.44 103 LEU A C 1
ATOM 704 O O . LEU A 1 103 ? 24.109 -1.103 -19.305 1.00 84.44 103 LEU A O 1
ATOM 708 N N . LEU A 1 104 ? 22.032 -1.178 -20.150 1.00 82.94 104 LEU A N 1
ATOM 709 C CA . LEU A 1 104 ? 22.080 -2.600 -20.496 1.00 82.94 104 LEU A CA 1
ATOM 710 C C . LEU A 1 104 ? 23.151 -2.916 -21.544 1.00 82.94 104 LEU A C 1
ATOM 712 O O . LEU A 1 104 ? 23.771 -3.974 -21.478 1.00 82.94 104 LEU A O 1
ATOM 716 N N . ARG A 1 105 ? 23.413 -1.991 -22.474 1.00 84.12 105 ARG A N 1
ATOM 717 C CA . ARG A 1 105 ? 24.508 -2.117 -23.447 1.00 84.12 105 ARG A CA 1
ATOM 718 C C . ARG A 1 105 ? 25.891 -1.931 -22.825 1.00 84.12 105 ARG A C 1
ATOM 720 O O . ARG A 1 105 ? 26.827 -2.560 -23.296 1.00 84.12 105 ARG A O 1
ATOM 727 N N . ALA A 1 106 ? 26.016 -1.108 -21.785 1.00 83.19 106 ALA A N 1
ATOM 728 C CA . ALA A 1 106 ? 27.286 -0.872 -21.097 1.00 83.19 106 ALA A CA 1
ATOM 729 C C . ALA A 1 106 ? 27.628 -1.961 -20.060 1.00 83.19 106 ALA A C 1
ATOM 731 O O . ALA A 1 106 ? 28.798 -2.190 -19.760 1.00 83.19 106 ALA A O 1
ATOM 732 N N . LEU A 1 107 ? 26.627 -2.670 -19.524 1.00 81.38 107 LEU A N 1
ATOM 733 C CA . LEU A 1 107 ? 26.815 -3.708 -18.500 1.00 81.38 107 LEU A CA 1
ATOM 734 C C . LEU A 1 107 ? 27.896 -4.760 -18.820 1.00 81.38 107 LEU A C 1
ATOM 736 O O . LEU A 1 107 ? 28.660 -5.084 -17.908 1.00 81.38 107 LEU A O 1
ATOM 740 N N . PRO A 1 108 ? 27.995 -5.318 -20.045 1.00 79.62 108 PRO A N 1
ATOM 741 C CA . PRO A 1 108 ? 29.015 -6.316 -20.364 1.00 79.62 108 PRO A CA 1
ATOM 742 C C . PRO A 1 108 ? 30.447 -5.796 -20.180 1.00 79.62 108 PRO A C 1
ATOM 744 O O . PRO A 1 108 ? 31.265 -6.481 -19.569 1.00 79.62 108 PRO A O 1
ATOM 747 N N . GLU A 1 109 ? 30.732 -4.575 -20.637 1.00 80.25 109 GLU A N 1
ATOM 748 C CA . GLU A 1 109 ? 32.052 -3.938 -20.527 1.00 80.25 109 GLU A CA 1
ATOM 749 C C . GLU A 1 109 ? 32.383 -3.599 -19.066 1.00 80.25 109 GLU A C 1
ATOM 751 O O . GLU A 1 109 ? 33.476 -3.884 -18.576 1.00 80.25 109 GLU A O 1
ATOM 756 N N . PHE A 1 110 ? 31.404 -3.081 -18.320 1.00 78.56 110 PHE A N 1
ATOM 757 C CA . PHE A 1 110 ? 31.565 -2.753 -16.900 1.00 78.56 110 PHE A CA 1
ATOM 758 C C . PHE A 1 110 ? 31.765 -4.001 -16.030 1.00 78.56 110 PHE A C 1
ATOM 760 O O . PHE A 1 110 ? 32.542 -3.972 -15.074 1.00 78.56 110 PHE A O 1
ATOM 767 N N . ARG A 1 111 ? 31.120 -5.124 -16.380 1.00 74.06 111 ARG A N 1
ATOM 768 C CA . ARG A 1 111 ? 31.323 -6.417 -15.711 1.00 74.06 111 ARG A CA 1
ATOM 769 C C . ARG A 1 111 ? 32.734 -6.956 -15.940 1.00 74.06 111 ARG A C 1
ATOM 771 O O . ARG A 1 111 ? 33.319 -7.510 -15.014 1.00 74.06 111 ARG A O 1
ATOM 778 N N . GLN A 1 112 ? 33.277 -6.791 -17.145 1.00 73.12 112 GLN A N 1
ATOM 779 C CA . GLN A 1 112 ? 34.655 -7.178 -17.463 1.00 73.12 112 GLN A CA 1
ATOM 780 C C . GLN A 1 112 ? 35.676 -6.300 -16.724 1.00 73.12 112 GLN A C 1
ATOM 782 O O . GLN A 1 112 ? 36.690 -6.811 -16.256 1.00 73.12 112 GLN A O 1
ATOM 787 N N . ALA A 1 113 ? 35.374 -5.012 -16.547 1.00 76.06 113 ALA A N 1
ATOM 788 C CA . ALA A 1 113 ? 36.209 -4.058 -15.818 1.00 76.06 113 ALA A CA 1
ATOM 789 C C . ALA A 1 113 ? 36.070 -4.117 -14.279 1.00 76.06 113 ALA A C 1
ATOM 791 O O . ALA A 1 113 ? 36.740 -3.353 -13.589 1.00 76.06 113 ALA A O 1
ATOM 792 N N . GLN A 1 114 ? 35.197 -4.978 -13.731 1.00 77.81 114 GLN A N 1
ATOM 793 C CA . GLN A 1 114 ? 34.811 -4.999 -12.305 1.00 77.81 114 GLN A CA 1
ATOM 794 C C . GLN A 1 114 ? 34.381 -3.625 -11.755 1.00 77.81 114 GLN A C 1
ATOM 796 O O . GLN A 1 114 ? 34.584 -3.306 -10.583 1.00 77.81 114 GLN A O 1
ATOM 801 N N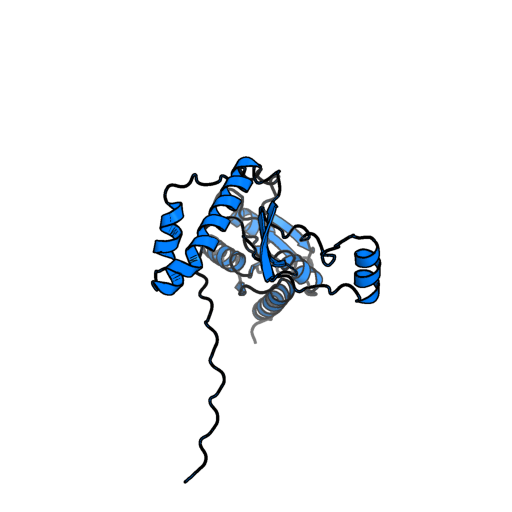 . ALA A 1 115 ? 33.775 -2.803 -12.608 1.00 77.00 115 ALA A N 1
ATOM 802 C CA . ALA A 1 115 ? 33.330 -1.469 -12.245 1.00 77.00 115 ALA A CA 1
ATOM 803 C C . ALA A 1 115 ? 32.099 -1.521 -11.324 1.00 77.00 115 ALA A C 1
ATOM 805 O O . ALA A 1 115 ? 31.245 -2.407 -11.420 1.00 77.00 115 ALA A O 1
ATOM 806 N N . SER A 1 116 ? 32.000 -0.549 -10.419 1.00 79.31 116 SER A N 1
ATOM 807 C CA . SER A 1 116 ? 30.892 -0.453 -9.470 1.00 79.31 116 SER A CA 1
ATOM 808 C C . SER A 1 116 ? 29.596 0.011 -10.142 1.00 79.31 116 SER A C 1
ATOM 810 O O . SER A 1 116 ? 29.602 0.679 -11.178 1.00 79.31 116 SER A O 1
ATOM 812 N N . ALA A 1 117 ? 28.459 -0.275 -9.502 1.00 77.44 117 ALA A N 1
ATOM 813 C CA . ALA A 1 117 ? 27.158 0.221 -9.951 1.00 77.44 117 ALA A CA 1
ATOM 814 C C . ALA A 1 117 ? 27.104 1.761 -10.020 1.00 77.44 117 ALA A C 1
ATOM 816 O O . ALA A 1 117 ? 26.447 2.299 -10.904 1.00 77.44 117 ALA A O 1
ATOM 817 N N . GLY A 1 118 ? 27.827 2.469 -9.141 1.00 76.31 118 GLY A N 1
ATOM 818 C CA . GLY A 1 118 ? 27.932 3.933 -9.183 1.00 76.31 118 GLY A CA 1
ATOM 819 C C . GLY A 1 118 ? 28.586 4.431 -10.472 1.00 76.31 118 GLY A C 1
ATOM 820 O O . GLY A 1 118 ? 28.032 5.291 -11.144 1.00 76.31 118 GLY A O 1
ATOM 821 N N . GLN A 1 119 ? 29.686 3.798 -10.888 1.00 78.12 119 GLN A N 1
ATOM 822 C CA . GLN A 1 119 ? 30.371 4.131 -12.144 1.00 78.12 119 GLN A CA 1
ATOM 823 C C . GLN A 1 119 ? 29.500 3.843 -13.375 1.00 78.12 119 GLN A C 1
ATOM 825 O O . GLN A 1 119 ? 29.581 4.546 -14.379 1.00 78.12 119 GLN A O 1
ATOM 830 N N . LEU A 1 120 ? 28.650 2.815 -13.309 1.00 80.81 120 LEU A N 1
ATOM 831 C CA . LEU A 1 120 ? 27.674 2.540 -14.360 1.00 80.81 120 LEU A CA 1
ATOM 832 C C . LEU A 1 120 ? 26.560 3.605 -14.387 1.00 80.81 120 LEU A C 1
ATOM 834 O O . LEU A 1 120 ? 26.142 4.033 -15.462 1.00 80.81 120 LEU A O 1
ATOM 838 N N . LEU A 1 121 ? 26.096 4.061 -13.220 1.00 81.56 121 LEU A N 1
ATOM 839 C CA . LEU A 1 121 ? 25.095 5.127 -13.100 1.00 81.56 121 LEU A CA 1
ATOM 840 C C . LEU A 1 121 ? 25.638 6.503 -13.511 1.00 81.56 121 LEU A C 1
ATOM 842 O O . LEU A 1 121 ? 24.866 7.315 -14.018 1.00 81.56 121 LEU A O 1
ATOM 846 N N . ASP A 1 122 ? 26.948 6.746 -13.410 1.00 84.69 122 ASP A N 1
ATOM 847 C CA . ASP A 1 122 ? 27.584 7.973 -13.912 1.00 84.69 122 ASP A CA 1
ATOM 848 C C . ASP A 1 122 ? 27.375 8.174 -15.422 1.00 84.69 122 ASP A C 1
ATOM 850 O O . ASP A 1 122 ? 27.357 9.307 -15.911 1.00 84.69 122 ASP A O 1
ATOM 854 N N . LEU A 1 123 ? 27.111 7.101 -16.181 1.00 81.81 123 LEU A N 1
ATOM 855 C CA . LEU A 1 123 ? 26.711 7.210 -17.588 1.00 81.81 123 LEU A CA 1
ATOM 856 C C . LEU A 1 123 ? 25.428 8.035 -17.768 1.00 81.81 123 LEU A C 1
ATOM 858 O O . LEU A 1 123 ? 25.229 8.645 -18.826 1.00 81.81 123 LEU A O 1
ATOM 862 N N . LEU A 1 124 ? 24.571 8.074 -16.747 1.00 83.00 124 LEU A N 1
ATOM 863 C CA . LEU A 1 124 ? 23.328 8.836 -16.718 1.00 83.00 124 LEU A CA 1
ATOM 864 C C . LEU A 1 124 ? 23.482 10.234 -16.115 1.00 83.00 124 LEU A C 1
ATOM 866 O O . LEU A 1 124 ? 22.549 11.021 -16.228 1.00 83.00 124 LEU A O 1
ATOM 870 N N . ALA A 1 125 ? 24.639 10.595 -15.552 1.00 78.94 125 ALA A N 1
ATOM 871 C CA . ALA A 1 125 ? 24.826 11.869 -14.849 1.00 78.94 125 ALA A CA 1
ATOM 872 C C . ALA A 1 125 ? 24.579 13.114 -15.727 1.00 78.94 125 ALA A C 1
ATOM 874 O O . ALA A 1 125 ? 24.290 14.189 -15.212 1.00 78.94 125 ALA A O 1
ATOM 875 N N . ARG A 1 126 ? 24.683 12.976 -17.059 1.00 73.75 126 ARG A N 1
ATOM 876 C CA . ARG A 1 126 ? 24.386 14.043 -18.038 1.00 73.75 126 ARG A CA 1
ATOM 877 C C . ARG A 1 126 ? 23.079 13.835 -18.807 1.00 73.75 126 ARG A C 1
ATOM 879 O O . ARG A 1 126 ? 22.785 14.609 -19.713 1.00 73.75 126 ARG A O 1
ATOM 886 N N . ALA A 1 127 ? 22.341 12.764 -18.527 1.00 77.81 127 ALA A N 1
ATOM 887 C CA . ALA A 1 127 ? 21.067 12.507 -19.182 1.00 77.81 127 ALA A CA 1
ATOM 888 C C . ALA A 1 127 ? 19.968 13.362 -18.535 1.00 77.81 127 ALA A C 1
ATOM 890 O O . ALA A 1 127 ? 20.008 13.630 -17.336 1.00 77.81 127 ALA A O 1
ATOM 891 N N . ALA A 1 128 ? 18.982 13.792 -19.324 1.00 73.38 128 ALA A N 1
ATOM 892 C CA . ALA A 1 128 ? 17.825 14.499 -18.786 1.00 73.38 128 ALA A CA 1
ATOM 893 C C . ALA A 1 128 ? 17.080 13.599 -17.789 1.00 73.38 128 ALA A C 1
ATOM 895 O O . ALA A 1 128 ? 16.783 12.448 -18.109 1.00 73.38 128 ALA A O 1
ATOM 896 N N . THR A 1 129 ? 16.790 14.115 -16.592 1.00 77.56 129 THR A N 1
ATOM 897 C CA . THR A 1 129 ? 16.035 13.382 -15.569 1.00 77.56 129 THR A CA 1
ATOM 898 C C . THR A 1 129 ? 14.568 13.295 -15.984 1.00 77.56 129 THR A C 1
ATOM 900 O O . THR A 1 129 ? 13.907 14.339 -16.017 1.00 77.56 129 THR A O 1
ATOM 903 N N . PRO A 1 130 ? 14.045 12.092 -16.274 1.00 76.94 130 PRO A N 1
ATOM 904 C CA . PRO A 1 130 ? 12.663 11.932 -16.700 1.00 76.94 130 PRO A CA 1
ATOM 905 C C . PRO A 1 130 ? 11.716 12.314 -15.568 1.00 76.94 130 PRO A C 1
ATOM 907 O O . PRO A 1 130 ? 11.947 11.962 -14.405 1.00 76.94 130 PRO A O 1
ATOM 910 N N . ARG A 1 131 ? 10.672 13.073 -15.892 1.00 76.81 131 ARG A N 1
ATOM 911 C CA . ARG A 1 131 ? 9.749 13.619 -14.900 1.00 76.81 131 ARG A CA 1
ATOM 912 C C . ARG A 1 131 ? 8.475 12.799 -14.847 1.00 76.81 131 ARG A C 1
ATOM 914 O O . ARG A 1 131 ? 7.778 12.591 -15.828 1.00 76.81 131 ARG A O 1
ATOM 921 N N . MET A 1 132 ? 8.144 12.376 -13.639 1.00 71.38 132 MET A N 1
ATOM 922 C CA . MET A 1 132 ? 6.819 11.868 -13.330 1.00 71.38 132 MET A CA 1
ATOM 923 C C . MET A 1 132 ? 5.814 13.016 -13.376 1.00 71.38 132 MET A C 1
ATOM 925 O O . MET A 1 132 ? 6.080 14.092 -12.827 1.00 71.38 132 MET A O 1
ATOM 929 N N . ALA A 1 133 ? 4.658 12.791 -14.003 1.00 67.56 133 ALA A N 1
ATOM 930 C CA . ALA A 1 133 ? 3.532 13.696 -13.856 1.00 67.56 133 ALA A CA 1
ATOM 931 C C . ALA A 1 133 ? 3.238 13.826 -12.361 1.00 67.56 133 ALA A C 1
ATOM 933 O O . ALA A 1 133 ? 3.258 12.842 -11.613 1.00 67.56 133 ALA A O 1
ATOM 934 N N . ARG A 1 134 ? 3.031 15.064 -11.906 1.00 60.41 134 ARG A N 1
ATOM 935 C CA . ARG A 1 134 ? 2.738 15.328 -10.500 1.00 60.41 134 ARG A CA 1
ATOM 936 C C . ARG A 1 134 ? 1.512 14.490 -10.124 1.00 60.41 134 ARG A C 1
ATOM 938 O O . ARG A 1 134 ? 0.494 14.642 -10.800 1.00 60.41 134 ARG A O 1
ATOM 945 N N . PRO A 1 135 ? 1.586 13.638 -9.083 1.00 57.62 135 PRO A N 1
ATOM 946 C CA . PRO A 1 135 ? 0.426 12.885 -8.642 1.00 57.62 135 PRO A CA 1
ATOM 947 C C . PRO A 1 135 ? -0.718 13.868 -8.417 1.00 57.62 135 PRO A C 1
ATOM 949 O O . PRO A 1 135 ? -0.550 14.844 -7.676 1.00 57.62 135 PRO A O 1
ATOM 952 N N . VAL A 1 136 ? -1.851 13.649 -9.086 1.00 56.09 136 VAL A N 1
ATOM 953 C CA . VAL A 1 136 ? -3.081 14.347 -8.718 1.00 56.09 136 VAL A CA 1
ATOM 954 C C . VAL A 1 136 ? -3.333 13.951 -7.266 1.00 56.09 136 VAL A C 1
ATOM 956 O O . VAL A 1 136 ? -3.399 12.749 -6.992 1.00 56.09 136 VAL A O 1
ATOM 959 N N . PRO A 1 137 ? -3.373 14.907 -6.318 1.00 54.62 137 PRO A N 1
ATOM 960 C CA . PRO A 1 137 ? -3.633 14.559 -4.936 1.00 54.62 137 PRO A CA 1
ATOM 961 C C . PRO A 1 137 ? -4.965 13.801 -4.899 1.00 54.62 137 PRO A C 1
ATOM 963 O O . PRO A 1 137 ? -5.933 14.268 -5.512 1.00 54.62 137 PRO A O 1
ATOM 966 N N . PRO A 1 138 ? -5.014 12.617 -4.263 1.00 55.38 138 PRO A N 1
ATOM 967 C CA . PRO A 1 138 ? -6.267 11.896 -4.125 1.00 55.38 138 PRO A CA 1
ATOM 968 C C . PRO A 1 138 ? -7.298 12.813 -3.461 1.00 55.38 138 PRO A C 1
ATOM 970 O O . PRO A 1 138 ? -6.941 13.727 -2.710 1.00 55.38 138 PRO A O 1
ATOM 973 N N . ALA A 1 139 ? -8.577 12.594 -3.773 1.00 58.00 139 ALA A N 1
ATOM 974 C CA . ALA A 1 139 ? -9.655 13.317 -3.109 1.00 58.00 139 ALA A CA 1
ATOM 975 C C . ALA A 1 139 ? -9.459 13.226 -1.584 1.00 58.00 139 ALA A C 1
ATOM 977 O O . ALA A 1 139 ? -9.054 12.164 -1.107 1.00 58.00 139 ALA A O 1
ATOM 978 N N . PRO A 1 140 ? -9.705 14.312 -0.828 1.00 58.84 140 PRO A N 1
ATOM 979 C CA . PRO A 1 140 ? -9.440 14.338 0.603 1.00 58.84 140 PRO A CA 1
ATOM 980 C C . PRO A 1 140 ? -10.156 13.168 1.280 1.00 58.84 140 PRO A C 1
ATOM 982 O O . PRO A 1 140 ? -11.387 13.096 1.284 1.00 58.84 140 PRO A O 1
ATOM 985 N N . HIS A 1 141 ? -9.376 12.233 1.818 1.00 63.34 141 HIS A N 1
ATOM 986 C CA . HIS A 1 141 ? -9.911 11.159 2.632 1.00 63.34 141 HIS A CA 1
ATOM 987 C C . HIS A 1 141 ? -10.253 11.720 4.013 1.00 63.34 141 HIS A C 1
ATOM 989 O O . HIS A 1 141 ? -9.549 12.600 4.522 1.00 63.34 141 HIS A O 1
ATOM 995 N N . PRO A 1 142 ? -11.339 11.250 4.645 1.00 70.25 142 PRO A N 1
ATOM 996 C CA . PRO A 1 142 ? -11.567 11.585 6.038 1.00 70.25 142 PRO A CA 1
ATOM 997 C C . PRO A 1 142 ? -10.375 11.077 6.858 1.00 70.25 142 PRO A C 1
ATOM 999 O O . PRO A 1 14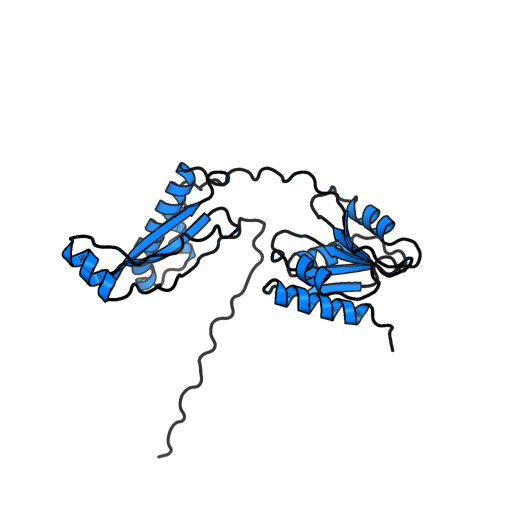2 ? -9.889 9.969 6.643 1.00 70.25 142 PRO A O 1
ATOM 1002 N N . ALA A 1 143 ? -9.909 11.885 7.814 1.00 81.19 143 ALA A N 1
ATOM 1003 C CA . ALA A 1 143 ? -8.750 11.555 8.646 1.00 81.19 143 ALA A CA 1
ATOM 1004 C C . ALA A 1 143 ? -8.906 10.211 9.388 1.00 81.19 143 ALA A C 1
ATOM 1006 O O . ALA A 1 143 ? -7.912 9.552 9.701 1.00 81.19 143 ALA A O 1
ATOM 1007 N N . LEU A 1 144 ? -10.155 9.801 9.642 1.00 86.94 144 LEU A N 1
ATOM 1008 C CA . LEU A 1 144 ? -10.529 8.504 10.187 1.00 86.94 144 LEU A CA 1
ATOM 1009 C C . LEU A 1 144 ? -11.735 7.933 9.435 1.00 86.94 144 LEU A C 1
ATOM 1011 O O . LEU A 1 144 ? -12.717 8.634 9.200 1.00 86.94 144 LEU A O 1
ATOM 1015 N N . THR A 1 145 ? -11.672 6.641 9.125 1.00 89.50 145 THR A N 1
ATOM 1016 C CA . THR A 1 145 ? -12.763 5.867 8.523 1.00 89.50 145 THR A CA 1
ATOM 1017 C C . THR A 1 145 ? -13.088 4.669 9.406 1.00 89.50 145 THR A C 1
ATOM 1019 O O . THR A 1 145 ? -12.192 3.910 9.768 1.00 89.50 145 THR A O 1
ATOM 1022 N N . VAL A 1 146 ? -14.363 4.448 9.724 1.00 91.25 146 VAL A N 1
ATOM 1023 C CA . VAL A 1 146 ? -14.798 3.217 10.402 1.00 91.25 146 VAL A CA 1
ATOM 1024 C C . VAL A 1 146 ? -14.866 2.092 9.369 1.00 91.25 146 VAL A C 1
ATOM 1026 O O . VAL A 1 146 ? -15.663 2.151 8.436 1.00 91.25 146 VAL A O 1
ATOM 1029 N N . LEU A 1 147 ? -14.022 1.071 9.522 1.00 92.06 147 LEU A N 1
ATOM 1030 C CA . LEU A 1 147 ? -13.984 -0.097 8.634 1.00 92.06 147 LEU A CA 1
ATOM 1031 C C . LEU A 1 147 ? -14.944 -1.196 9.088 1.00 92.06 147 LEU A C 1
ATOM 1033 O O . LEU A 1 147 ? -15.489 -1.931 8.265 1.00 92.06 147 LEU A O 1
ATOM 1037 N N . ARG A 1 148 ? -15.138 -1.328 10.404 1.00 93.44 148 ARG A N 1
ATOM 1038 C CA . ARG A 1 148 ? -16.118 -2.245 10.983 1.00 93.44 148 ARG A CA 1
ATOM 1039 C C . ARG A 1 148 ? -16.632 -1.702 12.317 1.00 93.44 148 ARG A C 1
ATOM 1041 O O . ARG A 1 148 ? -15.808 -1.456 13.200 1.00 93.44 148 ARG A O 1
ATOM 1048 N N . PRO A 1 149 ? -17.957 -1.577 12.501 1.00 91.12 149 PRO A N 1
ATOM 1049 C CA . PRO A 1 149 ? -18.515 -1.217 13.796 1.00 91.12 149 PRO A CA 1
ATOM 1050 C C . PRO A 1 149 ? -18.241 -2.324 14.827 1.00 91.12 149 PRO A C 1
ATOM 1052 O O . PRO A 1 149 ? -18.277 -3.513 14.500 1.00 91.12 149 PRO A O 1
ATOM 1055 N N . GLY A 1 150 ? -17.951 -1.920 16.062 1.00 88.06 150 GLY A N 1
ATOM 1056 C CA . GLY A 1 150 ? -17.800 -2.813 17.214 1.00 88.06 150 GLY A CA 1
ATOM 1057 C C . GLY A 1 150 ? -19.040 -2.828 18.110 1.00 88.06 150 GLY A C 1
ATOM 1058 O O . GLY A 1 150 ? -20.029 -2.143 17.843 1.00 88.06 150 GLY A O 1
ATOM 1059 N N . HIS A 1 151 ? -18.982 -3.595 19.199 1.00 88.50 151 HIS A N 1
ATOM 1060 C CA . HIS A 1 151 ? -19.986 -3.512 20.262 1.00 88.50 151 HIS A CA 1
ATOM 1061 C C . HIS A 1 151 ? -19.862 -2.194 21.045 1.00 88.50 151 HIS A C 1
ATOM 1063 O O . HIS A 1 151 ? -18.765 -1.633 21.142 1.00 88.50 151 HIS A O 1
ATOM 1069 N N . PRO A 1 152 ? -20.955 -1.724 21.677 1.00 80.38 152 PRO A N 1
ATOM 1070 C CA . PRO A 1 152 ? -20.884 -0.624 22.630 1.00 80.38 152 PRO A CA 1
ATOM 1071 C C . PRO A 1 152 ? -19.839 -0.934 23.709 1.00 80.38 152 PRO A C 1
ATOM 1073 O O . PRO A 1 152 ? -19.874 -2.005 24.310 1.00 80.38 152 PRO A O 1
ATOM 1076 N N . HIS A 1 153 ? -18.908 -0.006 23.940 1.00 81.44 153 HIS A N 1
ATOM 1077 C CA . HIS A 1 153 ? -17.803 -0.126 24.907 1.00 81.44 153 HIS A CA 1
ATOM 1078 C C . HIS A 1 153 ? -16.687 -1.128 24.569 1.00 81.44 153 HIS A C 1
ATOM 1080 O O . HIS A 1 153 ? -15.769 -1.273 25.371 1.00 81.44 153 HIS A O 1
ATOM 1086 N N . ALA A 1 154 ? -16.705 -1.781 23.404 1.00 87.12 154 ALA A N 1
ATOM 1087 C CA . ALA A 1 154 ? -15.579 -2.616 22.989 1.00 87.12 154 ALA A CA 1
ATOM 1088 C C . ALA A 1 154 ? -14.354 -1.768 22.625 1.00 87.12 154 ALA A C 1
ATOM 1090 O O . ALA A 1 154 ? -14.492 -0.638 22.147 1.00 87.12 154 ALA A O 1
ATOM 1091 N N . ASP A 1 155 ? -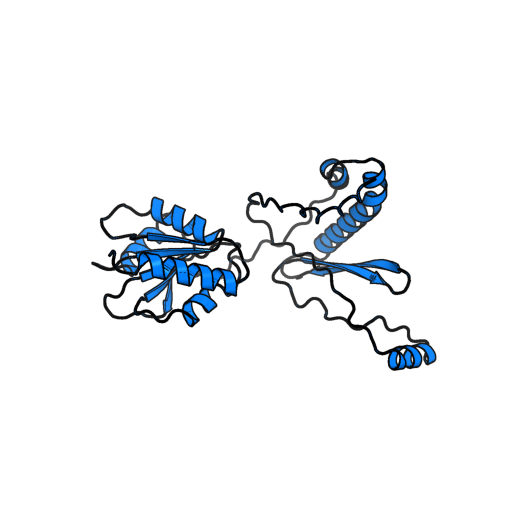13.163 -2.331 22.813 1.00 90.12 155 ASP A N 1
ATOM 1092 C CA . ASP A 1 155 ? -11.893 -1.693 22.466 1.00 90.12 155 ASP A CA 1
ATOM 1093 C C . ASP A 1 155 ? -11.823 -1.299 20.978 1.00 90.12 155 ASP A C 1
ATOM 1095 O O . ASP A 1 155 ? -12.588 -1.784 20.137 1.00 90.12 155 ASP A O 1
ATOM 1099 N N . VAL A 1 156 ? -10.910 -0.383 20.655 1.00 92.00 156 VAL A N 1
ATOM 1100 C CA . VAL A 1 156 ? -10.730 0.158 19.302 1.00 92.00 156 VAL A CA 1
ATOM 1101 C C . VAL A 1 156 ? -9.411 -0.327 18.722 1.00 92.00 156 VAL A C 1
ATOM 1103 O O . VAL A 1 156 ? -8.341 -0.091 19.283 1.00 92.00 156 VAL A O 1
ATOM 1106 N N . ILE A 1 157 ? -9.472 -0.954 17.551 1.00 94.50 157 ILE A N 1
ATOM 1107 C CA . ILE A 1 157 ? -8.304 -1.294 16.740 1.00 94.50 157 ILE A CA 1
ATOM 1108 C C . ILE A 1 157 ? -8.171 -0.236 15.649 1.00 94.50 157 ILE A C 1
ATOM 1110 O O . ILE A 1 157 ? -9.012 -0.131 14.758 1.00 94.50 157 ILE A O 1
ATOM 1114 N N . CYS A 1 158 ? -7.091 0.536 15.691 1.00 93.44 158 CYS A N 1
ATOM 1115 C CA . CYS A 1 158 ? -6.824 1.586 14.718 1.00 93.44 158 CYS A CA 1
ATOM 1116 C C . CYS A 1 158 ? -5.694 1.179 13.769 1.00 93.44 158 CYS A C 1
ATOM 1118 O O . CYS A 1 158 ? -4.531 1.090 14.163 1.00 93.44 158 CYS A O 1
ATOM 1120 N N . LEU A 1 159 ? -6.034 0.975 12.498 1.00 94.69 159 LEU A N 1
ATOM 1121 C CA . LEU A 1 159 ? -5.106 0.664 11.417 1.00 94.69 159 LEU A CA 1
ATOM 1122 C C . LEU A 1 159 ? -4.532 1.958 10.830 1.00 94.69 159 LEU A C 1
ATOM 1124 O O . LEU A 1 159 ? -5.257 2.773 10.260 1.00 94.69 159 LEU A O 1
ATOM 1128 N N . VAL A 1 160 ? -3.221 2.154 10.941 1.00 91.69 160 VAL A N 1
ATOM 1129 C CA . VAL A 1 160 ? -2.560 3.363 10.435 1.00 91.69 160 VAL A CA 1
ATOM 1130 C C . VAL A 1 160 ? -2.129 3.143 8.992 1.00 91.69 160 VAL A C 1
ATOM 1132 O O . VAL A 1 160 ? -1.300 2.279 8.693 1.00 91.69 160 VAL A O 1
ATOM 1135 N N . THR A 1 161 ? -2.713 3.909 8.075 1.00 87.94 161 THR A N 1
ATOM 1136 C CA . THR A 1 161 ? -2.360 3.847 6.654 1.00 87.94 161 THR A CA 1
ATOM 1137 C C . THR A 1 161 ? -1.133 4.709 6.376 1.00 87.94 161 THR A C 1
ATOM 1139 O O . THR A 1 161 ? -0.987 5.816 6.894 1.00 87.94 161 THR A O 1
ATOM 1142 N N . ALA A 1 162 ? -0.218 4.174 5.571 1.00 83.56 162 ALA A N 1
ATOM 1143 C CA . ALA A 1 162 ? 0.978 4.873 5.126 1.00 83.56 162 ALA A CA 1
ATOM 1144 C C . ALA A 1 162 ? 1.376 4.377 3.726 1.00 83.56 162 ALA A C 1
ATOM 1146 O O . ALA A 1 162 ? 1.123 3.209 3.401 1.00 83.56 162 ALA A O 1
ATOM 1147 N N . PRO A 1 163 ? 2.031 5.216 2.906 1.00 79.81 163 PRO A N 1
ATOM 1148 C CA . PRO A 1 163 ? 2.615 4.772 1.646 1.00 79.81 163 PRO A CA 1
ATOM 1149 C C . PRO A 1 163 ? 3.547 3.567 1.850 1.00 79.81 163 PRO A C 1
ATOM 1151 O O . PRO A 1 163 ? 4.373 3.560 2.763 1.00 79.81 163 PRO A O 1
ATOM 1154 N N . GLY A 1 164 ? 3.408 2.543 1.003 1.00 75.69 164 GLY A N 1
ATOM 1155 C CA . GLY A 1 164 ? 4.196 1.304 1.070 1.00 75.69 164 GLY A CA 1
ATOM 1156 C C . GLY A 1 164 ? 3.596 0.186 1.933 1.00 75.69 164 GLY A C 1
ATOM 1157 O O . GLY A 1 164 ? 4.195 -0.882 2.042 1.00 75.69 164 GLY A O 1
ATOM 1158 N N . VAL A 1 165 ? 2.417 0.389 2.530 1.00 82.81 165 VAL A N 1
ATOM 1159 C CA . VAL A 1 165 ? 1.612 -0.709 3.091 1.00 82.81 165 VAL A CA 1
ATOM 1160 C C . VAL A 1 165 ? 1.111 -1.608 1.946 1.00 82.81 165 VAL A C 1
ATOM 1162 O O . VAL A 1 165 ? 0.539 -1.076 0.991 1.00 82.81 165 VAL A O 1
ATOM 1165 N N . PRO A 1 166 ? 1.281 -2.947 2.004 1.00 79.12 166 PRO A N 1
ATOM 1166 C CA . PRO A 1 166 ? 0.780 -3.831 0.954 1.00 79.12 166 PRO A CA 1
ATOM 1167 C C . PRO A 1 166 ? -0.745 -3.719 0.813 1.00 79.12 166 PRO A C 1
ATOM 1169 O O . PRO A 1 166 ? -1.484 -3.862 1.795 1.00 79.12 166 PRO A O 1
ATOM 1172 N N . ALA A 1 167 ? -1.217 -3.469 -0.410 1.00 81.94 167 ALA A N 1
ATOM 1173 C CA . ALA A 1 167 ? -2.637 -3.296 -0.704 1.00 81.94 167 ALA A CA 1
ATOM 1174 C C . ALA A 1 167 ? -3.455 -4.534 -0.292 1.00 81.94 167 ALA A C 1
ATOM 1176 O O . ALA A 1 167 ? -3.015 -5.669 -0.467 1.00 81.94 167 ALA A O 1
ATOM 1177 N N . GLY A 1 168 ? -4.642 -4.317 0.277 1.00 84.94 168 GLY A N 1
ATOM 1178 C CA . GLY A 1 168 ? -5.535 -5.387 0.736 1.00 84.94 168 GLY A CA 1
ATOM 1179 C C . GLY A 1 168 ? -5.179 -6.011 2.092 1.00 84.94 168 GLY A C 1
ATOM 1180 O O . GLY A 1 168 ? -5.976 -6.786 2.616 1.00 84.94 168 GLY A O 1
ATOM 1181 N N . SER A 1 169 ? -4.040 -5.665 2.713 1.00 88.75 169 SER A N 1
ATOM 1182 C CA . SER A 1 169 ? -3.658 -6.212 4.032 1.00 88.75 169 SER A CA 1
ATOM 1183 C C . SER A 1 169 ? -4.700 -5.902 5.110 1.00 88.75 169 SER A C 1
ATOM 1185 O O . SER A 1 169 ? -5.090 -6.772 5.887 1.00 88.75 169 SER A O 1
ATOM 1187 N N . TYR A 1 170 ? -5.168 -4.654 5.152 1.00 92.69 170 TYR A N 1
ATOM 1188 C CA . TYR A 1 170 ? -6.151 -4.200 6.135 1.00 92.69 170 TYR A CA 1
ATOM 1189 C C . TYR A 1 170 ? -7.548 -4.751 5.842 1.00 92.69 170 TYR A C 1
ATOM 1191 O O . TYR A 1 170 ? -8.233 -5.161 6.774 1.00 92.69 170 TYR A O 1
ATOM 1199 N N . ASP A 1 171 ? -7.929 -4.893 4.571 1.00 92.88 171 ASP A N 1
ATOM 1200 C CA . ASP A 1 171 ? -9.201 -5.520 4.192 1.00 92.88 171 ASP A CA 1
ATOM 1201 C C . ASP A 1 171 ? -9.249 -6.996 4.598 1.00 92.88 171 ASP A C 1
ATOM 1203 O O . ASP A 1 171 ? -10.241 -7.465 5.161 1.00 92.88 171 ASP A O 1
ATOM 1207 N N . LEU A 1 172 ? -8.163 -7.738 4.352 1.00 92.69 172 LEU A N 1
ATOM 1208 C CA . LEU A 1 172 ? -8.039 -9.135 4.768 1.00 92.69 172 LEU A CA 1
ATOM 1209 C C . LEU A 1 172 ? -8.065 -9.271 6.292 1.00 92.69 172 LEU A C 1
ATOM 1211 O O . LEU A 1 172 ? -8.730 -10.167 6.812 1.00 92.69 172 LEU A O 1
ATOM 1215 N N . PHE A 1 173 ? -7.398 -8.364 7.010 1.00 94.88 173 PHE A N 1
ATOM 1216 C CA . PHE A 1 173 ? -7.452 -8.320 8.468 1.00 94.88 173 PHE A CA 1
ATOM 1217 C C . PHE A 1 173 ? -8.881 -8.073 8.977 1.00 94.88 173 PHE A C 1
ATOM 1219 O O . PHE A 1 173 ? -9.374 -8.847 9.795 1.00 94.88 173 PHE A O 1
ATOM 1226 N N . VAL A 1 174 ? -9.580 -7.057 8.457 1.00 95.38 174 VAL A N 1
ATOM 1227 C CA . VAL A 1 174 ? -10.958 -6.720 8.860 1.00 95.38 174 VAL A CA 1
ATOM 1228 C C . VAL A 1 174 ? -11.912 -7.887 8.612 1.00 95.38 174 VAL A C 1
ATOM 1230 O O . VAL A 1 174 ? -12.707 -8.222 9.492 1.00 95.38 174 VAL A O 1
ATOM 1233 N N . ARG A 1 175 ? -11.811 -8.539 7.444 1.00 93.81 175 ARG A N 1
ATOM 1234 C CA . ARG A 1 175 ? -12.628 -9.712 7.086 1.00 93.81 175 ARG A CA 1
ATOM 1235 C 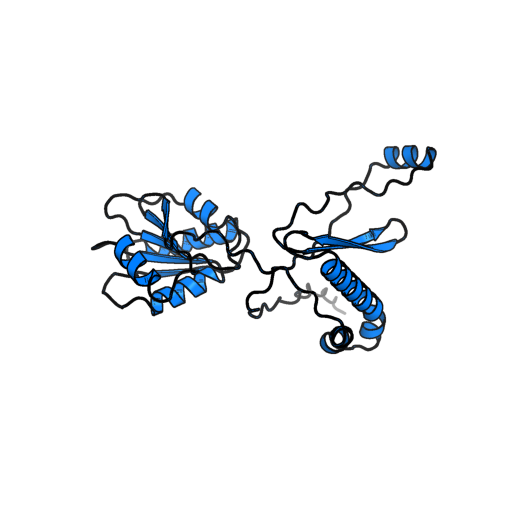C . ARG A 1 175 ? -12.335 -10.930 7.966 1.00 93.81 175 ARG A C 1
ATOM 1237 O O . ARG A 1 175 ? -13.242 -11.713 8.243 1.00 93.81 175 ARG A O 1
ATOM 1244 N N . GLY A 1 176 ? -11.078 -11.112 8.371 1.00 92.56 176 GLY A N 1
ATOM 1245 C CA . GLY A 1 176 ? -10.640 -12.240 9.194 1.00 92.56 176 GLY A CA 1
ATOM 1246 C C . GLY A 1 176 ? -10.877 -12.056 10.695 1.00 92.56 176 GLY A C 1
ATOM 1247 O O . GLY A 1 176 ? -10.986 -13.042 11.424 1.00 92.56 176 GLY A O 1
ATOM 1248 N N . HIS A 1 177 ? -10.963 -10.817 11.176 1.00 92.88 177 HIS A N 1
ATOM 1249 C CA . HIS A 1 177 ? -11.102 -10.525 12.600 1.00 92.88 177 HIS A CA 1
ATOM 1250 C C . HIS A 1 177 ? -12.543 -10.738 13.083 1.00 92.88 177 HIS A C 1
ATOM 1252 O O . HIS A 1 177 ? -13.485 -10.187 12.520 1.00 92.88 177 HIS A O 1
ATOM 1258 N N . ARG A 1 178 ? -12.712 -11.521 14.155 1.00 89.81 178 ARG A N 1
ATOM 1259 C CA . ARG A 1 178 ? -14.023 -11.918 14.711 1.00 89.81 178 ARG A CA 1
ATOM 1260 C C . ARG A 1 178 ? -14.328 -11.356 16.102 1.00 89.81 178 ARG A C 1
ATOM 1262 O O . ARG A 1 178 ? -15.373 -11.680 16.653 1.00 89.81 178 ARG A O 1
ATOM 1269 N N . GLY A 1 179 ? -13.425 -10.565 16.675 1.00 89.50 179 GLY A N 1
ATOM 1270 C CA . GLY A 1 179 ? -13.622 -9.976 17.997 1.00 89.50 179 GLY A CA 1
ATOM 1271 C C . GLY A 1 179 ? -14.633 -8.816 18.011 1.00 89.50 179 GLY A C 1
ATOM 1272 O O . GLY A 1 179 ? -15.026 -8.326 16.946 1.00 89.50 179 GLY A O 1
ATOM 1273 N N . PRO A 1 180 ? -15.074 -8.398 19.212 1.00 91.38 180 PRO A N 1
ATOM 1274 C CA . PRO A 1 180 ? -16.109 -7.382 19.408 1.00 91.38 180 PRO A CA 1
ATOM 1275 C C . PRO A 1 180 ? -15.641 -5.950 19.113 1.00 91.38 180 PRO A C 1
ATOM 1277 O O . PRO A 1 180 ? -16.466 -5.038 19.144 1.00 91.38 180 PRO A O 1
ATOM 1280 N N . GLU A 1 181 ? -14.347 -5.753 18.868 1.00 93.25 181 GLU A N 1
ATOM 1281 C CA . GLU A 1 181 ? -13.695 -4.455 18.735 1.00 93.25 181 GLU A CA 1
ATOM 1282 C C . GLU A 1 181 ? -14.168 -3.694 17.498 1.00 93.25 181 GLU A C 1
ATOM 1284 O O . GLU A 1 181 ? -14.420 -4.267 16.428 1.00 93.25 181 GLU A O 1
ATOM 1289 N N . GLU A 1 182 ? -14.222 -2.375 17.640 1.00 93.94 182 GLU A N 1
ATOM 1290 C CA . GLU A 1 182 ? -14.395 -1.463 16.518 1.00 93.94 182 GLU A CA 1
ATOM 1291 C C . GLU A 1 182 ? -13.080 -1.373 15.740 1.00 93.94 182 GLU A C 1
ATOM 1293 O O . GLU A 1 182 ? -12.012 -1.237 16.340 1.00 93.94 182 GLU A O 1
ATOM 1298 N N . ILE A 1 183 ? -13.138 -1.453 14.407 1.00 94.75 183 ILE A N 1
ATOM 1299 C CA . ILE A 1 183 ? -11.953 -1.270 13.564 1.00 94.75 183 ILE A CA 1
ATOM 1300 C C . ILE A 1 183 ? -12.082 0.028 12.790 1.00 94.75 183 ILE A C 1
ATOM 1302 O O . ILE A 1 183 ? -13.006 0.198 11.991 1.00 94.75 183 ILE A O 1
ATOM 1306 N N . VAL A 1 184 ? -11.096 0.897 12.971 1.00 93.12 184 VAL A N 1
ATOM 1307 C CA . VAL A 1 184 ? -10.970 2.170 12.265 1.00 93.12 184 VAL A CA 1
ATOM 1308 C C . VAL A 1 184 ? -9.668 2.211 11.468 1.00 93.12 184 VAL A C 1
ATOM 1310 O O . VAL A 1 184 ? -8.680 1.584 11.844 1.00 93.12 184 VAL A O 1
ATOM 1313 N N . ALA A 1 185 ? -9.655 2.945 10.362 1.00 91.94 185 ALA A N 1
ATOM 1314 C CA . ALA A 1 185 ? -8.452 3.304 9.623 1.00 91.94 185 ALA A CA 1
ATOM 1315 C C . ALA A 1 185 ? -8.172 4.792 9.779 1.00 91.94 185 ALA A C 1
ATOM 1317 O O . ALA A 1 185 ? -9.088 5.604 9.685 1.00 91.94 185 ALA A O 1
ATOM 1318 N N . VAL A 1 186 ? -6.903 5.137 9.978 1.00 89.12 186 VAL A N 1
ATOM 1319 C CA . VAL A 1 186 ? -6.434 6.522 10.030 1.00 89.12 186 VAL A CA 1
ATOM 1320 C C . VAL A 1 186 ? -5.542 6.820 8.834 1.00 89.12 186 VAL A C 1
ATOM 1322 O O . VAL A 1 186 ? -4.665 6.022 8.480 1.00 89.12 186 VAL A O 1
ATOM 1325 N N . HIS A 1 187 ? -5.763 7.984 8.229 1.00 83.88 187 HIS A N 1
ATOM 1326 C CA . HIS A 1 187 ? -5.042 8.465 7.057 1.00 83.88 187 HIS A CA 1
ATOM 1327 C C . HIS A 1 187 ? -4.087 9.600 7.445 1.00 83.88 187 HIS A C 1
ATOM 1329 O O . HIS A 1 187 ? -4.474 10.603 8.037 1.00 83.88 187 HIS A O 1
ATOM 1335 N N . GLY A 1 188 ? -2.792 9.379 7.196 1.00 66.06 188 GLY A N 1
ATOM 1336 C CA . GLY A 1 188 ? -1.692 10.255 7.621 1.00 66.06 188 GLY A CA 1
ATOM 1337 C C . GLY A 1 188 ? -1.502 11.528 6.789 1.00 66.06 188 GLY A C 1
ATOM 1338 O O . GLY A 1 188 ? -0.468 12.176 6.911 1.00 66.06 188 GLY A O 1
ATOM 1339 N N . ASP A 1 189 ? -2.451 11.855 5.918 1.00 62.78 189 ASP A N 1
ATOM 1340 C CA . ASP A 1 189 ? -2.424 12.976 4.974 1.00 62.78 189 ASP A CA 1
ATOM 1341 C C . ASP A 1 189 ? -2.966 14.296 5.562 1.00 62.78 189 ASP A C 1
ATOM 1343 O O . ASP A 1 189 ? -2.851 15.349 4.934 1.00 62.78 189 ASP A O 1
ATOM 1347 N N . GLY A 1 190 ? -3.509 14.265 6.785 1.00 53.44 190 GLY A N 1
ATOM 1348 C CA . GLY A 1 190 ? -4.032 15.437 7.493 1.00 53.44 190 GLY A CA 1
ATOM 1349 C C . GLY A 1 190 ? -2.976 16.329 8.168 1.00 53.44 190 GLY A C 1
ATOM 1350 O O . GLY A 1 190 ? -1.853 15.916 8.458 1.00 53.44 190 GLY A O 1
ATOM 1351 N N . ALA A 1 191 ? -3.362 17.575 8.473 1.00 52.28 191 ALA A N 1
ATOM 1352 C CA . ALA A 1 191 ? -2.518 18.552 9.167 1.00 52.28 191 ALA A CA 1
ATOM 1353 C C . ALA A 1 191 ? -1.999 18.036 10.535 1.00 52.28 191 ALA A C 1
ATOM 1355 O O . ALA A 1 191 ? -2.724 17.329 11.250 1.00 52.28 191 ALA A O 1
ATOM 1356 N N . PRO A 1 192 ? -0.765 18.404 10.941 1.00 53.31 192 PRO A N 1
ATOM 1357 C CA . PRO A 1 192 ? -0.193 17.982 12.218 1.00 53.31 192 PRO A CA 1
ATOM 1358 C C . PRO A 1 192 ? -1.092 18.417 13.387 1.00 53.31 192 PRO A C 1
ATOM 1360 O O . PRO A 1 192 ? -1.392 19.596 13.541 1.00 53.31 192 PRO A O 1
ATOM 1363 N N . GLY A 1 193 ? -1.539 17.452 14.198 1.00 61.62 193 GLY A N 1
ATOM 1364 C CA . GLY A 1 193 ? -2.414 17.674 15.361 1.00 61.62 193 GLY A CA 1
ATOM 1365 C C . GLY A 1 193 ? -3.875 17.240 15.184 1.00 61.62 193 GLY A C 1
ATOM 1366 O O . GLY A 1 193 ? -4.550 16.999 16.182 1.00 61.62 193 GLY A O 1
ATOM 1367 N N . VAL A 1 194 ? -4.352 17.033 13.950 1.00 70.25 194 VAL A N 1
ATOM 1368 C CA . VAL A 1 194 ? -5.725 16.545 13.696 1.00 70.25 194 VAL A CA 1
ATOM 1369 C C . VAL A 1 194 ? -5.888 15.089 14.146 1.00 70.25 194 VAL A C 1
ATOM 1371 O O . VAL A 1 194 ? -6.889 14.725 14.759 1.00 70.25 194 VAL A O 1
ATOM 1374 N N . LEU A 1 195 ? -4.872 14.257 13.903 1.00 76.06 195 LEU A N 1
ATOM 1375 C CA . LEU A 1 195 ? -4.939 12.819 14.174 1.00 76.06 195 LEU A CA 1
ATOM 1376 C C . LEU A 1 195 ? -5.068 12.464 15.664 1.00 76.06 195 LEU A C 1
ATOM 1378 O O . LEU A 1 195 ? -5.947 11.665 15.984 1.00 76.06 195 LEU A O 1
ATOM 1382 N N . PRO A 1 196 ? -4.288 13.052 16.596 1.00 75.19 196 PRO A N 1
ATOM 1383 C CA . PRO A 1 196 ? -4.478 12.791 18.023 1.00 75.19 196 PRO A CA 1
ATOM 1384 C C . PRO A 1 196 ? -5.881 13.150 18.531 1.00 75.19 196 PRO A C 1
ATOM 1386 O O . PRO A 1 196 ? -6.453 12.399 19.316 1.00 75.19 196 PRO A O 1
ATOM 1389 N N . ALA A 1 197 ? -6.464 14.261 18.066 1.00 76.69 197 ALA A N 1
ATOM 1390 C CA . ALA A 1 197 ? -7.809 14.676 18.471 1.00 76.69 197 ALA A CA 1
ATOM 1391 C C . ALA A 1 197 ? -8.890 13.707 17.963 1.00 76.69 197 ALA A C 1
ATOM 1393 O O . ALA A 1 197 ? -9.781 13.315 18.716 1.00 76.69 197 ALA A O 1
ATOM 1394 N N . VAL A 1 198 ? -8.777 13.270 16.706 1.00 80.81 198 VAL A N 1
ATOM 1395 C CA . VAL A 1 198 ? -9.697 12.301 16.095 1.00 80.81 198 VAL A CA 1
ATOM 1396 C C . VAL A 1 198 ? -9.597 10.930 16.774 1.00 80.81 198 VAL A C 1
ATOM 1398 O O . VAL A 1 198 ? -10.618 10.303 17.053 1.00 80.81 198 VAL A O 1
ATOM 1401 N N . LEU A 1 199 ? -8.386 10.484 17.123 1.00 80.12 199 LEU A N 1
ATOM 1402 C CA . LEU A 1 199 ? -8.183 9.253 17.893 1.00 80.12 199 LEU A CA 1
ATOM 1403 C C . LEU A 1 199 ? -8.775 9.331 19.301 1.00 80.12 199 LEU A C 1
ATOM 1405 O O . LEU A 1 199 ? -9.355 8.354 19.778 1.00 80.12 199 LEU A O 1
ATOM 1409 N N . HIS A 1 200 ? -8.649 10.484 19.959 1.00 77.75 200 HIS A N 1
ATOM 1410 C CA . HIS A 1 200 ? -9.232 10.702 21.279 1.00 77.75 200 HIS A CA 1
ATOM 1411 C C . HIS A 1 200 ? -10.762 10.579 21.240 1.00 77.75 200 HIS A C 1
ATOM 1413 O O . HIS A 1 200 ? -11.352 9.885 22.068 1.00 77.75 200 HIS A O 1
ATOM 1419 N N . GLN A 1 201 ? -11.396 11.180 20.229 1.00 76.81 201 GLN A N 1
ATOM 1420 C CA . GLN A 1 201 ? -12.840 11.073 20.010 1.00 76.81 201 GLN A CA 1
ATOM 1421 C C . GLN A 1 201 ? -13.282 9.640 19.687 1.00 76.81 201 GLN A C 1
ATOM 1423 O O . GLN A 1 201 ? -14.281 9.180 20.234 1.00 76.81 201 GLN A O 1
ATOM 1428 N N . ALA A 1 202 ? -12.536 8.925 18.839 1.00 77.19 202 ALA A N 1
ATOM 1429 C CA . ALA A 1 202 ? -12.875 7.559 18.438 1.00 77.19 202 ALA A CA 1
ATOM 1430 C C . ALA A 1 202 ? -12.708 6.540 19.575 1.00 77.19 202 ALA A C 1
ATOM 1432 O O . ALA A 1 202 ? -13.496 5.602 19.682 1.00 77.19 202 ALA A O 1
ATOM 1433 N N . SER A 1 203 ? -11.708 6.731 20.440 1.00 77.81 203 SER A N 1
ATOM 1434 C CA . SER A 1 203 ? -11.488 5.855 21.595 1.00 77.81 203 SER A CA 1
ATOM 1435 C C . SER A 1 203 ? -12.674 5.936 22.547 1.00 77.81 203 SER A C 1
ATOM 1437 O O . SER A 1 203 ? -13.258 4.912 22.871 1.00 77.81 203 SER A O 1
ATOM 1439 N N . GLY A 1 204 ? -13.116 7.141 22.919 1.00 74.06 204 GLY A N 1
ATOM 1440 C CA . GLY A 1 204 ? -14.171 7.319 23.918 1.00 74.06 204 GLY A CA 1
ATOM 1441 C C . GLY A 1 204 ? -13.732 6.906 25.337 1.00 74.06 204 GLY A C 1
ATOM 1442 O O . GLY A 1 204 ? -12.674 6.302 25.529 1.00 74.06 204 GLY A O 1
ATOM 1443 N N . PRO A 1 205 ? -14.507 7.257 26.376 1.00 73.44 205 PRO A N 1
ATOM 1444 C CA . PRO A 1 205 ? -14.113 7.016 27.762 1.00 73.44 205 PRO A CA 1
ATOM 1445 C C . PRO A 1 205 ? -14.077 5.516 28.104 1.00 73.44 205 PRO A C 1
ATOM 1447 O O . PRO A 1 205 ? -15.032 4.787 27.842 1.00 73.44 205 PRO A O 1
ATOM 1450 N N . GLY A 1 206 ? -12.983 5.069 28.733 1.00 74.00 206 GLY A N 1
ATOM 1451 C CA . GLY A 1 206 ? -12.840 3.721 29.305 1.00 74.00 206 GLY A CA 1
ATOM 1452 C C . GLY A 1 206 ? -12.499 2.595 28.321 1.00 74.00 206 GLY A C 1
ATOM 1453 O O . GLY A 1 206 ? -12.386 1.449 28.748 1.00 74.00 206 GLY A O 1
ATOM 1454 N N . ARG A 1 207 ? -12.318 2.901 27.033 1.00 83.31 207 ARG A N 1
ATOM 1455 C CA . ARG A 1 207 ? -11.985 1.928 25.979 1.00 83.31 207 ARG A CA 1
ATOM 1456 C C . ARG A 1 207 ? -10.489 1.955 25.689 1.00 83.31 207 ARG A C 1
ATOM 1458 O O . ARG A 1 207 ? -9.882 3.027 25.682 1.00 83.31 207 ARG A O 1
ATOM 1465 N N . ARG A 1 208 ? -9.887 0.795 25.423 1.00 85.62 208 ARG A N 1
ATOM 1466 C CA . ARG A 1 208 ? -8.477 0.710 25.029 1.00 85.62 208 ARG A CA 1
ATOM 1467 C C . ARG A 1 208 ? -8.351 0.948 23.531 1.00 85.62 208 ARG A C 1
ATOM 1469 O O . ARG A 1 208 ? -9.052 0.328 22.735 1.00 85.62 208 ARG A O 1
ATOM 1476 N N . LEU A 1 209 ? -7.412 1.803 23.141 1.00 88.94 209 LEU A N 1
ATOM 1477 C CA . LEU A 1 209 ? -7.002 1.949 21.745 1.00 88.94 209 LEU A CA 1
ATOM 1478 C C . LEU A 1 209 ? -5.747 1.117 21.481 1.00 88.94 209 LEU A C 1
ATOM 1480 O O . LEU A 1 209 ? -4.745 1.243 22.192 1.00 88.94 209 LEU A O 1
ATOM 1484 N N . VAL A 1 210 ? -5.776 0.323 20.417 1.00 92.06 210 VAL A N 1
ATOM 1485 C CA . VAL A 1 210 ? -4.613 -0.399 19.899 1.00 92.06 210 VAL A CA 1
ATOM 1486 C C . VAL A 1 210 ? -4.256 0.157 18.527 1.00 92.06 210 VAL A C 1
ATOM 1488 O O . VAL A 1 210 ? -5.010 0.005 17.565 1.00 92.06 210 VAL A O 1
ATOM 1491 N N . LEU A 1 211 ? -3.087 0.787 18.420 1.00 92.56 211 LEU A N 1
ATOM 1492 C CA . LEU A 1 211 ? -2.570 1.295 17.149 1.00 92.56 211 LEU A CA 1
ATOM 1493 C C . LEU A 1 211 ? -1.843 0.175 16.407 1.00 92.56 211 LEU A C 1
ATOM 1495 O O . LEU A 1 211 ? -0.976 -0.486 16.965 1.00 92.56 211 LEU A O 1
ATOM 1499 N N . CYS A 1 212 ? -2.179 -0.045 15.144 1.00 93.94 212 CYS A N 1
ATOM 1500 C CA . CYS A 1 212 ? -1.703 -1.183 14.370 1.00 93.94 212 CYS A CA 1
ATOM 1501 C C . CYS A 1 212 ? -1.165 -0.743 13.012 1.00 93.94 212 CYS A C 1
ATOM 1503 O O . CYS A 1 212 ? -1.750 0.115 12.349 1.00 93.94 212 CYS A O 1
ATOM 1505 N N . GLY A 1 213 ? -0.102 -1.395 12.546 1.00 92.69 213 GLY A N 1
ATOM 1506 C CA . GLY A 1 213 ? 0.331 -1.232 11.165 1.00 92.69 213 GLY A CA 1
ATOM 1507 C C . GLY A 1 213 ? 1.353 -2.260 10.690 1.00 92.69 213 GLY A C 1
ATOM 1508 O O . GLY A 1 213 ? 2.044 -2.912 11.479 1.00 92.69 213 GLY A O 1
ATOM 1509 N N . CYS A 1 214 ? 1.444 -2.409 9.370 1.00 87.19 214 CYS A N 1
ATOM 1510 C CA . CYS A 1 214 ? 2.427 -3.265 8.707 1.00 87.19 214 CYS A CA 1
ATOM 1511 C C . CYS A 1 214 ? 3.481 -2.441 7.967 1.00 87.19 214 CYS A C 1
ATOM 1513 O O . CYS A 1 214 ? 3.162 -1.462 7.289 1.00 87.19 214 CYS A O 1
ATOM 1515 N N . GLY A 1 215 ? 4.746 -2.832 8.122 1.00 85.81 215 GLY A N 1
ATOM 1516 C CA . GLY A 1 215 ? 5.897 -2.145 7.548 1.00 85.81 215 GLY A CA 1
ATOM 1517 C C . GLY A 1 215 ? 5.899 -0.645 7.872 1.00 85.81 215 GLY A C 1
ATOM 1518 O O . GLY A 1 215 ? 5.921 -0.282 9.053 1.00 85.81 215 GLY A O 1
ATOM 1519 N N . PRO A 1 216 ? 5.839 0.243 6.861 1.00 82.00 216 PRO A N 1
ATOM 1520 C CA . PRO A 1 216 ? 5.814 1.690 7.084 1.00 82.00 216 PRO A CA 1
ATOM 1521 C C . PRO A 1 216 ? 4.597 2.151 7.903 1.00 82.00 216 PRO A C 1
ATOM 1523 O O . PRO A 1 216 ? 4.722 3.090 8.689 1.00 82.00 216 PRO A O 1
ATOM 1526 N N . GLY A 1 217 ? 3.457 1.454 7.817 1.00 85.81 217 GLY A N 1
ATOM 1527 C CA . GLY A 1 217 ? 2.289 1.731 8.659 1.00 85.81 217 GLY A CA 1
ATOM 1528 C C . GLY A 1 217 ? 2.549 1.456 10.143 1.00 85.81 217 GLY A C 1
ATOM 1529 O O . GLY A 1 217 ? 2.069 2.189 11.000 1.00 85.81 217 GLY A O 1
ATOM 1530 N N . GLY A 1 218 ? 3.364 0.444 10.468 1.00 88.06 218 GLY A N 1
ATOM 1531 C CA . GLY A 1 218 ? 3.746 0.139 11.852 1.00 88.06 218 GLY A CA 1
ATOM 1532 C C . GLY A 1 218 ? 4.627 1.232 12.457 1.00 88.06 218 GLY A C 1
ATOM 1533 O O . GLY A 1 218 ? 4.408 1.657 13.589 1.00 88.06 218 GLY A O 1
ATOM 1534 N N . ARG A 1 219 ? 5.587 1.752 11.679 1.00 85.06 219 ARG A N 1
ATOM 1535 C CA . ARG A 1 219 ? 6.388 2.916 12.088 1.00 85.06 219 ARG A CA 1
ATOM 1536 C C . ARG A 1 219 ? 5.509 4.149 12.301 1.00 85.06 219 ARG A C 1
ATOM 1538 O O . ARG A 1 219 ? 5.652 4.815 13.321 1.00 85.06 219 ARG A O 1
ATOM 1545 N N . ALA A 1 220 ? 4.588 4.426 11.378 1.00 86.50 220 ALA A N 1
ATOM 1546 C CA . ALA A 1 220 ? 3.649 5.536 11.512 1.00 86.50 220 ALA A CA 1
ATOM 1547 C C . ALA A 1 220 ? 2.764 5.392 12.764 1.00 86.50 220 ALA A C 1
ATOM 1549 O O . ALA A 1 220 ? 2.562 6.368 13.480 1.00 86.50 220 ALA A O 1
ATOM 1550 N N . ALA A 1 221 ? 2.306 4.175 13.078 1.00 89.00 221 ALA A N 1
ATOM 1551 C CA . ALA A 1 221 ? 1.561 3.880 14.301 1.00 89.00 221 ALA A CA 1
ATOM 1552 C C . ALA A 1 221 ? 2.376 4.169 15.570 1.00 89.00 221 ALA A C 1
ATOM 1554 O O . ALA A 1 221 ? 1.863 4.780 16.504 1.00 89.00 221 ALA A O 1
ATOM 1555 N N . TYR A 1 222 ? 3.655 3.793 15.587 1.00 87.00 222 TYR A N 1
ATOM 1556 C CA . TYR A 1 222 ? 4.550 4.075 16.708 1.00 87.00 222 TYR A CA 1
ATOM 1557 C C . TYR A 1 222 ? 4.836 5.573 16.877 1.00 87.00 222 TYR A C 1
ATOM 1559 O O . TYR A 1 222 ? 4.797 6.102 17.987 1.00 87.00 222 TYR A O 1
ATOM 1567 N N . GLU A 1 223 ? 5.089 6.288 15.781 1.00 86.06 223 GLU A N 1
ATOM 1568 C CA . GLU A 1 223 ? 5.272 7.741 15.815 1.00 86.06 223 GLU A CA 1
ATOM 1569 C C . GLU A 1 223 ? 3.995 8.468 16.262 1.00 86.06 223 GLU A C 1
ATOM 1571 O O . GLU A 1 223 ? 4.068 9.442 17.012 1.00 86.06 223 GLU A O 1
ATOM 1576 N N . LEU A 1 224 ? 2.822 7.987 15.840 1.00 84.12 224 LEU A N 1
ATOM 1577 C CA . LEU A 1 224 ? 1.533 8.522 16.269 1.00 84.12 224 LEU A CA 1
ATOM 1578 C C . LEU A 1 224 ? 1.310 8.290 17.766 1.00 84.12 224 LEU A C 1
ATOM 1580 O O . LEU A 1 224 ? 0.934 9.226 18.468 1.00 84.12 224 LEU A O 1
ATOM 1584 N N . ALA A 1 225 ? 1.628 7.096 18.273 1.00 86.06 225 ALA A N 1
ATOM 1585 C CA . ALA A 1 225 ? 1.565 6.790 19.701 1.00 86.06 225 ALA A CA 1
ATOM 1586 C C . ALA A 1 225 ? 2.419 7.760 20.534 1.00 86.06 225 ALA A C 1
ATOM 1588 O O . ALA A 1 225 ? 1.938 8.297 21.526 1.00 86.06 225 ALA A O 1
ATOM 1589 N N . GLN A 1 226 ? 3.648 8.055 20.092 1.00 82.44 226 GLN A N 1
ATOM 1590 C CA . GLN A 1 226 ? 4.550 8.985 20.787 1.00 82.44 226 GLN A CA 1
ATOM 1591 C C . GLN A 1 226 ? 4.048 10.434 20.808 1.00 82.44 226 GLN A C 1
ATOM 1593 O O . GLN A 1 226 ? 4.287 11.156 21.773 1.00 82.44 226 GLN A O 1
ATOM 1598 N N . ARG A 1 227 ? 3.375 10.880 19.741 1.00 77.31 227 ARG A N 1
ATOM 1599 C CA . ARG A 1 227 ? 2.824 12.244 19.639 1.00 77.31 227 ARG A CA 1
ATOM 1600 C C . ARG A 1 227 ? 1.483 12.400 20.353 1.00 77.31 227 ARG A C 1
ATOM 1602 O O . ARG A 1 227 ? 1.008 13.523 20.508 1.00 77.31 227 ARG A O 1
ATOM 1609 N N . THR A 1 228 ? 0.850 11.297 20.740 1.00 72.94 228 THR A N 1
ATOM 1610 C CA . THR A 1 228 ? -0.434 11.335 21.430 1.00 72.94 228 THR A CA 1
ATOM 1611 C C . THR A 1 228 ? -0.170 11.610 22.922 1.00 72.94 228 THR A C 1
ATOM 1613 O O . THR A 1 228 ? 0.657 10.920 23.527 1.00 72.94 228 THR A O 1
ATOM 1616 N N . PRO A 1 229 ? -0.807 12.631 23.534 1.00 64.88 229 PRO A N 1
ATOM 1617 C CA . PRO A 1 229 ? -0.588 12.969 24.941 1.00 64.88 229 PRO A CA 1
ATOM 1618 C C . PRO A 1 229 ? -0.748 11.744 25.842 1.00 64.88 229 PRO A C 1
ATOM 1620 O O . PRO A 1 229 ? -1.638 10.933 25.625 1.00 64.88 229 PRO A O 1
ATOM 1623 N N . HIS A 1 230 ? 0.089 11.581 26.864 1.00 56.53 230 HIS A N 1
ATOM 1624 C CA . HIS A 1 230 ? -0.027 10.444 27.780 1.00 56.53 230 HIS A CA 1
ATOM 1625 C C . HIS A 1 230 ? -1.191 10.675 28.757 1.00 56.53 230 HIS A C 1
ATOM 1627 O O . HIS A 1 230 ? -0.989 10.985 29.927 1.00 56.53 230 HIS A O 1
ATOM 1633 N N . ALA A 1 231 ? -2.427 10.561 28.272 1.00 58.62 231 ALA A N 1
ATOM 1634 C CA . ALA A 1 231 ? -3.577 10.356 29.138 1.00 58.62 231 ALA A CA 1
ATOM 1635 C C . ALA A 1 231 ? -3.623 8.864 29.517 1.00 58.62 231 ALA A C 1
ATOM 1637 O O . ALA A 1 231 ? -3.501 8.018 28.620 1.00 58.62 231 ALA A O 1
ATOM 1638 N N . PRO A 1 232 ? -3.791 8.513 30.806 1.00 50.94 232 PRO A N 1
ATOM 1639 C CA . PRO A 1 232 ? -3.920 7.121 31.222 1.00 50.94 232 PRO A CA 1
ATOM 1640 C C . PRO A 1 232 ? -5.010 6.415 30.403 1.00 50.94 232 PRO A C 1
ATOM 1642 O O . PRO A 1 232 ? -6.154 6.861 30.378 1.00 50.94 232 PRO A O 1
ATOM 1645 N N . GLY A 1 233 ? -4.645 5.333 29.710 1.00 55.59 233 GLY A N 1
ATOM 1646 C CA . GLY A 1 233 ? -5.579 4.497 28.948 1.00 55.59 233 GLY A CA 1
ATOM 1647 C C . GLY A 1 233 ? -5.837 4.898 27.491 1.00 55.59 233 GLY A C 1
ATOM 1648 O O . GLY A 1 233 ? -6.566 4.178 26.817 1.00 55.59 233 GLY A O 1
ATOM 1649 N N . MET A 1 234 ? -5.242 5.981 26.969 1.00 69.00 234 MET A N 1
ATOM 1650 C CA . MET A 1 234 ? -5.566 6.426 25.604 1.00 69.00 234 MET A CA 1
ATOM 1651 C C . MET A 1 234 ? -4.939 5.577 24.497 1.00 69.00 234 MET A C 1
ATOM 1653 O O . MET A 1 234 ? -5.611 5.344 23.510 1.00 69.00 234 MET A O 1
ATOM 1657 N N . VAL A 1 235 ? -3.695 5.109 24.627 1.00 72.50 235 VAL A N 1
ATOM 1658 C CA . VAL A 1 235 ? -3.109 4.096 23.730 1.00 72.50 235 VAL A CA 1
ATOM 1659 C C . VAL A 1 235 ? -2.612 2.963 24.609 1.00 72.50 235 VAL A C 1
ATOM 1661 O O . VAL A 1 235 ? -1.666 3.137 25.371 1.00 72.50 235 VAL A O 1
ATOM 1664 N N . SER A 1 236 ? -3.268 1.809 24.530 1.00 78.12 236 SER A N 1
ATOM 1665 C CA . SER A 1 236 ? -2.935 0.659 25.373 1.00 78.12 236 SER A CA 1
ATOM 1666 C C . SER A 1 236 ? -1.790 -0.168 24.798 1.00 78.12 236 SER A C 1
ATOM 1668 O O . SER A 1 236 ? -1.068 -0.802 25.562 1.00 78.12 236 SER A O 1
ATOM 1670 N N . ALA A 1 237 ? -1.642 -0.202 23.472 1.00 88.06 237 ALA A N 1
ATOM 1671 C CA . ALA A 1 237 ? -0.578 -0.937 22.799 1.00 88.06 237 ALA A CA 1
ATOM 1672 C C . ALA A 1 237 ? -0.367 -0.447 21.360 1.00 88.06 237 ALA A C 1
ATOM 1674 O O . ALA A 1 237 ? -1.281 0.087 20.725 1.00 88.06 237 ALA A O 1
ATOM 1675 N N . VAL A 1 238 ? 0.836 -0.694 20.836 1.00 90.88 238 VAL A N 1
ATOM 1676 C CA . VAL A 1 238 ? 1.161 -0.539 19.415 1.00 90.88 238 VAL A CA 1
ATOM 1677 C C . VAL A 1 238 ? 1.570 -1.898 18.854 1.00 90.88 238 VAL A C 1
ATOM 1679 O O . VAL A 1 238 ? 2.517 -2.513 19.340 1.00 90.88 238 VAL A O 1
ATOM 1682 N N . VAL A 1 239 ? 0.876 -2.367 17.820 1.00 93.94 239 VAL A N 1
ATOM 1683 C CA . VAL A 1 239 ? 1.188 -3.605 17.101 1.00 93.94 239 VAL A CA 1
ATOM 1684 C C . VAL A 1 239 ? 1.869 -3.257 15.784 1.00 93.94 239 VAL A C 1
ATOM 1686 O O . VAL A 1 239 ? 1.257 -2.729 14.854 1.00 93.94 239 VAL A O 1
ATOM 1689 N N . MET A 1 240 ? 3.151 -3.594 15.697 1.00 92.19 240 MET A N 1
ATOM 1690 C CA . MET A 1 240 ? 3.967 -3.393 14.505 1.00 92.19 240 MET A CA 1
ATOM 1691 C C . MET A 1 240 ? 4.274 -4.744 13.874 1.00 92.19 240 MET A C 1
ATOM 1693 O O . MET A 1 240 ? 4.749 -5.660 14.542 1.00 92.19 240 MET A O 1
ATOM 1697 N N . THR A 1 241 ? 4.027 -4.868 12.575 1.00 89.06 241 THR A N 1
ATOM 1698 C CA . THR A 1 241 ? 4.368 -6.077 11.818 1.00 89.06 241 THR A CA 1
ATOM 1699 C C . THR A 1 241 ? 5.339 -5.752 10.694 1.00 89.06 241 THR A C 1
ATOM 1701 O O . THR A 1 241 ? 5.381 -4.622 10.205 1.00 89.06 241 THR A O 1
ATOM 1704 N N . GLY A 1 242 ? 6.147 -6.737 10.299 1.00 80.00 242 GLY A N 1
ATOM 1705 C CA . GLY A 1 242 ? 7.058 -6.611 9.163 1.00 80.00 242 GLY A CA 1
ATOM 1706 C C . GLY A 1 242 ? 6.329 -6.483 7.820 1.00 80.00 242 GLY A C 1
ATOM 1707 O O . GLY A 1 242 ? 5.098 -6.476 7.744 1.00 80.00 242 GLY A O 1
ATOM 1708 N N . ILE A 1 243 ? 7.111 -6.391 6.748 1.00 73.94 243 ILE A N 1
ATOM 1709 C CA . ILE A 1 243 ? 6.601 -6.359 5.374 1.00 73.94 243 ILE A CA 1
ATOM 1710 C C . ILE A 1 243 ? 6.520 -7.801 4.865 1.00 73.94 243 ILE A C 1
ATOM 1712 O O . ILE A 1 243 ? 7.509 -8.529 4.900 1.00 73.94 243 ILE A O 1
ATOM 1716 N N . GLY A 1 244 ? 5.341 -8.201 4.400 1.00 75.94 244 GLY A N 1
ATOM 1717 C CA . GLY A 1 244 ? 5.103 -9.438 3.662 1.00 75.94 244 GLY A CA 1
ATOM 1718 C C . GLY A 1 244 ? 4.075 -9.188 2.561 1.00 75.94 244 GLY A C 1
ATOM 1719 O O . GLY A 1 244 ? 3.720 -8.038 2.292 1.00 75.94 244 GLY A O 1
ATOM 1720 N N . ASP A 1 245 ? 3.579 -10.250 1.929 1.00 84.00 245 ASP A N 1
ATOM 1721 C CA . ASP A 1 245 ? 2.361 -10.129 1.127 1.00 84.00 245 ASP A CA 1
ATOM 1722 C C . ASP A 1 245 ? 1.147 -9.771 2.009 1.00 84.00 245 ASP A C 1
ATOM 1724 O O . ASP A 1 245 ? 1.197 -9.828 3.243 1.00 84.00 245 ASP A O 1
ATOM 1728 N N . ALA A 1 246 ? 0.033 -9.400 1.374 1.00 82.56 246 ALA A N 1
ATOM 1729 C CA . ALA A 1 246 ? -1.154 -8.929 2.080 1.00 82.56 246 ALA A CA 1
ATOM 1730 C C . ALA A 1 246 ? -1.712 -9.946 3.094 1.00 82.56 246 ALA A C 1
ATOM 1732 O O . ALA A 1 246 ? -2.163 -9.563 4.176 1.00 82.56 246 ALA A O 1
ATOM 1733 N N . ALA A 1 247 ? -1.661 -11.244 2.779 1.00 83.12 247 ALA A N 1
ATOM 1734 C CA . ALA A 1 247 ? -2.185 -12.298 3.642 1.00 83.12 247 ALA A CA 1
ATOM 173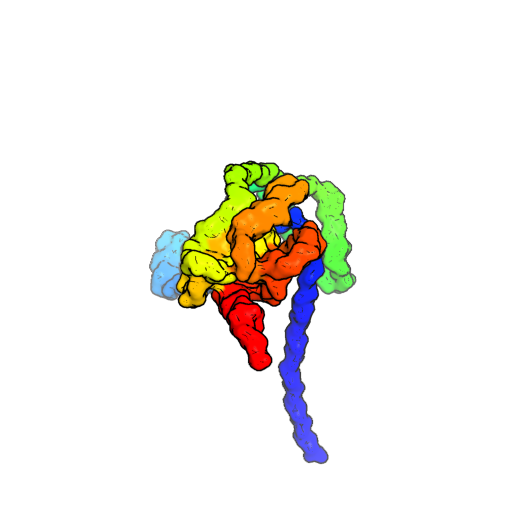5 C C . ALA A 1 247 ? -1.264 -12.557 4.843 1.00 83.12 247 ALA A C 1
ATOM 1737 O O . ALA A 1 247 ? -1.738 -12.712 5.976 1.00 83.12 247 ALA A O 1
ATOM 1738 N N . ALA A 1 248 ? 0.050 -12.554 4.619 1.00 84.75 248 ALA A N 1
ATOM 1739 C CA . ALA A 1 248 ? 1.059 -12.677 5.660 1.00 84.75 248 ALA A CA 1
ATOM 1740 C C . ALA A 1 248 ? 1.006 -11.484 6.626 1.00 84.75 248 ALA A C 1
ATOM 1742 O O . ALA A 1 248 ? 0.984 -11.681 7.845 1.00 84.75 248 ALA A O 1
ATOM 1743 N N . SER A 1 249 ? 0.904 -10.259 6.100 1.00 88.06 249 SER A N 1
ATOM 1744 C CA . SER A 1 249 ? 0.759 -9.040 6.902 1.00 88.06 249 SER A CA 1
ATOM 1745 C C . SER A 1 249 ? -0.544 -9.034 7.709 1.00 88.06 249 SER A C 1
ATOM 1747 O O . SER A 1 249 ? -0.505 -8.781 8.914 1.00 88.06 249 SER A O 1
ATOM 1749 N N . ALA A 1 250 ? -1.681 -9.405 7.109 1.00 91.69 250 ALA A N 1
ATOM 1750 C CA . ALA A 1 250 ? -2.957 -9.530 7.822 1.00 91.69 250 ALA A CA 1
ATOM 1751 C C . ALA A 1 250 ? -2.894 -10.569 8.958 1.00 91.69 250 ALA A C 1
ATOM 1753 O O . ALA A 1 250 ? -3.338 -10.313 10.080 1.00 91.69 250 ALA A O 1
ATOM 1754 N N . SER A 1 251 ? -2.287 -11.729 8.695 1.00 91.06 251 SER A N 1
ATOM 1755 C CA . SER A 1 251 ? -2.134 -12.806 9.680 1.00 91.06 251 SER A CA 1
ATOM 1756 C C . SER A 1 251 ? -1.204 -12.414 10.831 1.00 91.06 251 SER A C 1
ATOM 1758 O O . SER A 1 251 ? -1.454 -12.758 11.989 1.00 91.06 251 SER A O 1
ATOM 1760 N N . ALA A 1 252 ? -0.127 -11.681 10.539 1.00 91.94 252 ALA A N 1
ATOM 1761 C CA . ALA A 1 252 ? 0.768 -11.140 11.555 1.00 91.94 252 ALA A CA 1
ATOM 1762 C C . ALA A 1 252 ? 0.051 -10.115 12.446 1.00 91.94 252 ALA A C 1
ATOM 1764 O O . ALA A 1 252 ? 0.155 -10.209 13.670 1.00 91.94 252 ALA A O 1
ATOM 1765 N N . LEU A 1 253 ? -0.735 -9.207 11.853 1.00 93.19 253 LEU A N 1
ATOM 1766 C CA . LEU A 1 253 ? -1.525 -8.218 12.592 1.00 93.19 253 LEU A CA 1
ATOM 1767 C C . LEU A 1 253 ? -2.538 -8.902 13.509 1.00 93.19 253 LEU A C 1
ATOM 1769 O O . LEU A 1 253 ? -2.584 -8.610 14.700 1.00 93.19 253 LEU A O 1
ATOM 1773 N N . ALA A 1 254 ? -3.271 -9.892 12.996 1.00 93.38 254 ALA A N 1
ATOM 1774 C CA . ALA A 1 254 ? -4.225 -10.675 13.780 1.00 93.38 254 ALA A CA 1
ATOM 1775 C C . ALA A 1 254 ? -3.586 -11.406 14.967 1.00 93.38 254 ALA A C 1
ATOM 1777 O O . ALA A 1 254 ? -4.241 -11.608 15.990 1.00 93.38 254 ALA A O 1
ATOM 1778 N N . ARG A 1 255 ? -2.324 -11.837 14.861 1.00 92.69 255 ARG A N 1
ATOM 1779 C CA . ARG A 1 255 ? -1.598 -12.428 15.998 1.00 92.69 255 ARG A CA 1
ATOM 1780 C C . ARG A 1 255 ? -1.189 -11.372 17.021 1.00 92.69 255 ARG A C 1
ATOM 1782 O O . ARG A 1 255 ? -1.449 -11.568 18.203 1.00 92.69 255 ARG A O 1
ATOM 1789 N N . GLY A 1 256 ? -0.611 -10.257 16.574 1.00 91.88 256 GLY A N 1
ATOM 1790 C CA . GLY A 1 256 ? -0.191 -9.176 17.468 1.00 91.88 256 GLY A CA 1
ATOM 1791 C C . GLY A 1 256 ? -1.365 -8.559 18.231 1.00 91.88 256 GLY A C 1
ATOM 1792 O O . GLY A 1 256 ? -1.309 -8.440 19.449 1.00 91.88 256 GLY A O 1
ATOM 1793 N N . VAL A 1 257 ? -2.475 -8.283 17.544 1.00 92.12 257 VAL A N 1
ATOM 1794 C CA . VAL A 1 257 ? -3.706 -7.759 18.158 1.00 92.12 257 VAL A CA 1
ATOM 1795 C C . VAL A 1 257 ? -4.247 -8.707 19.231 1.00 92.12 257 VAL A C 1
ATOM 1797 O O . VAL A 1 257 ? -4.544 -8.277 20.342 1.00 92.12 257 VAL A O 1
ATOM 1800 N N . ARG A 1 258 ? -4.296 -10.017 18.955 1.00 90.62 258 ARG A N 1
ATOM 1801 C CA . ARG A 1 258 ? -4.724 -11.011 19.953 1.00 90.62 258 ARG A CA 1
ATOM 1802 C C . ARG A 1 258 ? -3.830 -11.040 21.191 1.00 90.62 258 ARG A C 1
ATOM 1804 O O . ARG A 1 258 ? -4.345 -11.233 22.283 1.00 90.62 258 ARG A O 1
ATOM 1811 N N . SER A 1 259 ? -2.521 -10.830 21.040 1.00 88.94 259 SER A N 1
ATOM 1812 C CA . SER A 1 259 ? -1.604 -10.820 22.189 1.00 88.94 259 SER A CA 1
ATOM 1813 C C . SER A 1 259 ? -1.765 -9.612 23.114 1.00 88.94 259 SER A C 1
ATOM 1815 O O . SER A 1 259 ? -1.381 -9.706 24.273 1.00 88.94 259 SER A O 1
ATOM 1817 N N . VAL A 1 260 ? -2.331 -8.501 22.629 1.00 88.06 260 VAL A N 1
ATOM 1818 C CA . VAL A 1 260 ? -2.479 -7.262 23.417 1.00 88.06 260 VAL A CA 1
ATOM 1819 C C . VAL A 1 260 ? -3.897 -7.034 23.938 1.00 88.06 260 VAL A C 1
ATOM 1821 O O . VAL A 1 260 ? -4.074 -6.305 24.910 1.00 88.06 260 VAL A O 1
ATOM 1824 N N . LEU A 1 261 ? -4.899 -7.650 23.303 1.00 81.94 261 LEU A N 1
ATOM 1825 C CA . LEU A 1 261 ? -6.301 -7.590 23.730 1.00 81.94 261 LEU A CA 1
ATOM 1826 C C . LEU A 1 261 ? -6.703 -8.743 24.659 1.00 81.94 261 LEU A C 1
ATOM 1828 O O . LEU A 1 261 ? -7.744 -8.669 25.306 1.00 81.94 261 LEU A O 1
ATOM 1832 N N . ALA A 1 262 ? -5.896 -9.804 24.759 1.00 68.19 262 ALA A N 1
ATOM 1833 C CA . ALA A 1 262 ? -6.095 -10.806 25.799 1.00 68.19 262 ALA A CA 1
ATOM 1834 C C . ALA A 1 262 ? -5.861 -10.166 27.185 1.00 68.19 262 ALA A C 1
ATOM 1836 O O . ALA A 1 262 ? -4.889 -9.420 27.344 1.00 68.19 262 ALA A O 1
ATOM 1837 N N . PRO A 1 263 ? -6.720 -10.428 28.190 1.00 51.03 263 PRO A N 1
ATOM 1838 C CA . PRO A 1 263 ? -6.464 -9.957 29.546 1.00 51.03 263 PRO A CA 1
ATOM 1839 C C . PRO A 1 263 ? -5.115 -10.516 30.035 1.00 51.03 263 PRO A C 1
ATOM 1841 O O . PRO A 1 263 ? -4.774 -11.651 29.683 1.00 51.03 263 PRO A O 1
ATOM 1844 N N . PRO A 1 264 ? -4.328 -9.739 30.805 1.00 40.44 264 PRO A N 1
ATOM 1845 C CA . PRO A 1 264 ? -3.118 -10.272 31.416 1.00 40.44 264 PRO A CA 1
ATOM 1846 C C . PRO A 1 264 ? -3.479 -11.471 32.316 1.00 40.44 264 PRO A C 1
ATOM 1848 O O . PRO A 1 264 ? -4.584 -11.480 32.868 1.00 40.44 264 PRO A O 1
ATOM 1851 N N . PRO A 1 265 ? -2.592 -12.478 32.419 1.00 39.78 265 PRO A N 1
ATOM 1852 C CA . PRO A 1 265 ? -2.804 -13.646 33.272 1.00 39.78 265 PRO A CA 1
ATOM 1853 C C . PRO A 1 265 ? -2.948 -13.279 34.753 1.00 39.78 265 PRO A C 1
ATOM 1855 O O . PRO A 1 265 ? -2.357 -12.256 35.176 1.00 39.78 265 PRO A O 1
#

pLDDT: mean 73.19, std 17.35, range [23.89, 95.38]

Secondary structure (DSSP, 8-state):
--PPPPPPPPPPPP-------S----EEE-PPP----HHHHHHHHHTT--PPPP-------SSSEEEEEEE-TTS-EEEEEEE-TTTB-HHHHHHHHHHHHHHHHHHHHHHHTT--HHHHHGGGTTS--PPBPPPPPPP---SEEEEE---TT--EEEEEE-TTPPTTHHHHHHHH--SS-EEEEEETTSPTTHHHHHHHHHH-TTPPEEEEEETHHHHHHHHHHHHS---TTS--EEEEE----HHHHHHHHHHHHHHHHSPP-